Protein AF-A0A438BU46-F1 (afdb_monomer_lite)

Foldseek 3Di:
DDPCQVVDPVNVVVVVPPPDDDDPPDDDDDFDDDPRDTDDPVRVVVVVVVVVVVCCVPPWDAFLDFPDFWDWAAQQDPCVQLVHDARIKTKAQWHAGPNDIDGAQFWKWAAAPQFALSPPGIWIWTFHIKIWHDHRPPVIDDIKTWTGTLPDDPVLAWDWDQDPNHTHIDGLGDITDDPMDTDDPVVSVVVNVVLQQQDFDDKDWDAQQQCVLLVFDHEDDDPDDDDALDFDGQKIKMFTFGNNDDPVPDDPYDDLSGGDAQCSPDPSGPDDSRPNQQKKKKKWKWWDDPPRDIHTDDIDIFTWDDTPRHTRMGIGGDRVVCRNVRNDDTDMDMDMDIDGPD

Structure (mmCIF, N/CA/C/O backbone):
data_AF-A0A438BU46-F1
#
_entry.id   AF-A0A438BU46-F1
#
loop_
_atom_site.group_PDB
_atom_site.id
_atom_site.type_symbol
_atom_site.label_atom_id
_atom_site.label_alt_id
_atom_site.label_comp_id
_atom_site.label_asym_id
_atom_site.label_entity_id
_atom_site.label_seq_id
_atom_site.pdbx_PDB_ins_code
_atom_site.Cartn_x
_atom_site.Cartn_y
_atom_site.Cartn_z
_atom_site.occupancy
_atom_site.B_iso_or_equiv
_atom_site.auth_seq_id
_atom_site.auth_comp_id
_atom_site.auth_asym_id
_atom_site.auth_atom_id
_atom_site.pdbx_PDB_model_num
ATOM 1 N N . MET A 1 1 ? 51.163 -14.600 14.416 1.00 41.00 1 MET A N 1
ATOM 2 C CA . MET A 1 1 ? 50.706 -13.821 13.247 1.00 41.00 1 MET A CA 1
ATOM 3 C C . MET A 1 1 ? 49.887 -12.664 13.770 1.00 41.00 1 MET A C 1
ATOM 5 O O . MET A 1 1 ? 48.809 -12.890 14.298 1.00 41.00 1 MET A O 1
ATOM 9 N N . THR A 1 2 ? 50.446 -11.462 13.740 1.00 41.97 2 THR A N 1
ATOM 10 C CA . THR A 1 2 ? 49.779 -10.257 14.233 1.00 41.97 2 THR A CA 1
ATOM 11 C C . THR A 1 2 ? 48.834 -9.771 13.140 1.00 41.97 2 THR A C 1
ATOM 13 O O . THR A 1 2 ? 49.285 -9.447 12.043 1.00 41.97 2 THR A O 1
ATOM 16 N N . ASP A 1 3 ? 47.532 -9.787 13.410 1.00 46.06 3 ASP A N 1
ATOM 17 C CA . ASP A 1 3 ? 46.507 -9.282 12.499 1.00 46.06 3 ASP A CA 1
ATOM 18 C C . ASP A 1 3 ? 46.606 -7.748 12.409 1.00 46.06 3 ASP A C 1
ATOM 20 O O . ASP A 1 3 ? 46.053 -6.996 13.212 1.00 46.06 3 ASP A O 1
ATOM 24 N N . LEU A 1 4 ? 47.398 -7.289 11.441 1.00 47.25 4 LEU A N 1
ATOM 25 C CA . LEU A 1 4 ? 47.683 -5.879 11.170 1.00 47.25 4 LEU A CA 1
ATOM 26 C C . LEU A 1 4 ? 46.497 -5.142 10.518 1.00 47.25 4 LEU A C 1
ATOM 28 O O . LEU A 1 4 ? 46.521 -3.914 10.438 1.00 47.25 4 LEU A O 1
ATOM 32 N N . ALA A 1 5 ? 45.449 -5.850 10.072 1.00 52.22 5 ALA A N 1
ATOM 33 C CA . ALA A 1 5 ? 44.310 -5.239 9.385 1.00 52.22 5 ALA A CA 1
ATOM 34 C C . ALA A 1 5 ? 43.386 -4.478 10.352 1.00 52.22 5 ALA A C 1
ATOM 36 O O . ALA A 1 5 ? 42.821 -3.445 9.992 1.00 52.22 5 ALA A O 1
ATOM 37 N N . HIS A 1 6 ? 43.281 -4.932 11.604 1.00 50.38 6 HIS A N 1
ATOM 38 C CA . HIS A 1 6 ? 42.429 -4.307 12.624 1.00 50.38 6 HIS A CA 1
ATOM 39 C C . HIS A 1 6 ? 43.027 -3.040 13.254 1.00 50.38 6 HIS A C 1
ATOM 41 O O . HIS A 1 6 ? 42.304 -2.261 13.879 1.00 50.38 6 HIS A O 1
ATOM 47 N N . HIS A 1 7 ? 44.327 -2.804 13.062 1.00 54.47 7 HIS A N 1
ATOM 48 C CA . HIS A 1 7 ? 45.034 -1.632 13.583 1.00 54.47 7 HIS A CA 1
ATOM 49 C C . HIS A 1 7 ? 45.366 -0.593 12.507 1.00 54.47 7 HIS A C 1
ATOM 51 O O . HIS A 1 7 ? 45.925 0.455 12.830 1.00 54.47 7 HIS A O 1
ATOM 57 N N . ASN A 1 8 ? 45.008 -0.846 11.244 1.00 55.66 8 ASN A N 1
ATOM 58 C CA . ASN A 1 8 ? 45.259 0.101 10.171 1.00 55.66 8 ASN A CA 1
ATOM 59 C C . ASN A 1 8 ? 44.305 1.316 10.291 1.00 55.66 8 ASN A C 1
ATOM 61 O O . ASN A 1 8 ? 43.078 1.142 10.265 1.00 55.66 8 ASN A O 1
ATOM 65 N N . PRO A 1 9 ? 44.836 2.550 10.412 1.00 56.62 9 PRO A N 1
ATOM 66 C CA . PRO A 1 9 ? 44.031 3.758 10.585 1.00 56.62 9 PRO A CA 1
ATOM 67 C C . PRO A 1 9 ? 43.052 4.007 9.428 1.00 56.62 9 PRO A C 1
ATOM 69 O O . PRO A 1 9 ? 41.958 4.514 9.668 1.00 56.62 9 PRO A O 1
ATOM 72 N N . PHE A 1 10 ? 43.374 3.578 8.204 1.00 51.56 10 PHE A N 1
ATOM 73 C CA . PHE A 1 10 ? 42.482 3.697 7.046 1.00 51.56 10 PHE A CA 1
ATOM 74 C C . PHE A 1 10 ? 41.284 2.740 7.135 1.00 51.56 10 PHE A C 1
ATOM 76 O O . PHE A 1 10 ? 40.148 3.127 6.865 1.00 51.56 10 PHE A O 1
ATOM 83 N N . THR A 1 11 ? 41.508 1.507 7.594 1.00 57.88 11 THR A N 1
ATOM 84 C CA . THR A 1 11 ? 40.450 0.502 7.798 1.00 57.88 11 THR A CA 1
ATOM 85 C C . THR A 1 11 ? 39.502 0.906 8.929 1.00 57.88 11 THR A C 1
ATOM 87 O O . THR A 1 11 ? 38.294 0.674 8.850 1.00 57.88 11 THR A O 1
ATOM 90 N N . LYS A 1 12 ? 40.031 1.562 9.967 1.00 59.69 12 LYS A N 1
ATOM 91 C CA . LYS A 1 12 ? 39.240 2.115 11.071 1.00 59.69 12 LYS A CA 1
ATOM 92 C C . LYS A 1 12 ? 38.413 3.332 10.632 1.00 59.69 12 LYS A C 1
ATOM 94 O O . LYS A 1 12 ? 37.232 3.398 10.956 1.00 59.69 12 LYS A O 1
ATOM 99 N N . ALA A 1 13 ? 38.996 4.230 9.835 1.00 56.47 13 ALA A N 1
ATOM 100 C CA . ALA A 1 13 ? 38.307 5.402 9.290 1.00 56.47 13 ALA A CA 1
ATOM 101 C C . ALA A 1 13 ? 37.142 5.031 8.353 1.00 56.47 13 ALA A C 1
ATOM 103 O O . ALA A 1 13 ? 36.077 5.634 8.440 1.00 56.47 13 ALA A O 1
ATOM 104 N N . LEU A 1 14 ? 37.304 4.003 7.511 1.00 58.03 14 LEU A N 1
ATOM 105 C CA . LEU A 1 14 ? 36.236 3.517 6.626 1.00 58.03 14 LEU A CA 1
ATOM 106 C C . LEU A 1 14 ? 35.076 2.863 7.391 1.00 58.03 14 LEU A C 1
ATOM 108 O O . LEU A 1 14 ? 33.922 3.071 7.032 1.00 58.03 14 LEU A O 1
ATOM 112 N N . LYS A 1 15 ? 35.357 2.108 8.465 1.00 56.50 15 LYS A N 1
ATOM 113 C CA . LYS A 1 15 ? 34.310 1.536 9.337 1.00 56.50 15 LYS A CA 1
ATOM 114 C C . LYS A 1 15 ? 33.501 2.603 10.080 1.00 56.50 15 LYS A C 1
ATOM 116 O O . LYS A 1 15 ? 32.323 2.389 10.358 1.00 56.50 15 LYS A O 1
ATOM 121 N N . ASP A 1 16 ? 34.136 3.728 10.399 1.00 55.94 16 ASP A N 1
ATOM 122 C CA . ASP A 1 16 ? 33.523 4.846 11.116 1.00 55.94 16 ASP A CA 1
ATOM 123 C C . ASP A 1 16 ? 32.810 5.852 10.184 1.00 55.94 16 ASP A C 1
ATOM 125 O O . ASP A 1 16 ? 32.105 6.741 10.668 1.00 55.94 16 ASP A O 1
ATOM 129 N N . PHE A 1 17 ? 32.936 5.705 8.859 1.00 50.81 17 PHE A N 1
ATOM 130 C CA . PHE A 1 17 ? 32.310 6.589 7.873 1.00 50.81 17 PHE A CA 1
ATOM 131 C C . PHE A 1 17 ? 30.787 6.365 7.827 1.00 50.81 17 PHE A C 1
ATOM 133 O O . PHE A 1 17 ? 30.309 5.272 7.530 1.00 50.81 17 PHE A O 1
ATOM 140 N N . GLY A 1 18 ? 30.010 7.405 8.145 1.00 52.53 18 GLY A N 1
ATOM 141 C CA . GLY A 1 18 ? 28.541 7.404 8.061 1.00 52.53 18 GLY A CA 1
ATOM 142 C C . GLY A 1 18 ? 27.775 6.855 9.276 1.00 52.53 18 GLY A C 1
ATOM 143 O O . GLY A 1 18 ? 26.559 7.014 9.320 1.00 52.53 18 GLY A O 1
ATOM 144 N N . ASN A 1 19 ? 28.449 6.265 10.274 1.00 50.81 19 ASN A N 1
ATOM 145 C CA . ASN A 1 19 ? 27.794 5.637 11.439 1.00 50.81 19 ASN A CA 1
ATOM 146 C C . ASN A 1 19 ? 27.907 6.421 12.760 1.00 50.81 19 ASN A C 1
ATOM 148 O O . ASN A 1 19 ? 27.278 6.034 13.746 1.00 50.81 19 ASN A O 1
ATOM 152 N N . LYS A 1 20 ? 28.687 7.508 12.817 1.00 56.41 20 LYS A N 1
ATOM 153 C CA . LYS A 1 20 ? 28.831 8.329 14.031 1.00 56.41 20 LYS A CA 1
ATOM 154 C C . LYS A 1 20 ? 28.126 9.680 13.869 1.00 56.41 20 LYS A C 1
ATOM 156 O O . LYS A 1 20 ? 28.366 10.354 12.866 1.00 56.41 20 LYS A O 1
ATOM 161 N N . PRO A 1 21 ? 27.285 10.107 14.831 1.00 52.78 21 PRO A N 1
ATOM 162 C CA . PRO A 1 21 ? 26.827 11.490 14.873 1.00 52.78 21 PRO A CA 1
ATOM 163 C C . PRO A 1 21 ? 28.046 12.413 15.045 1.00 52.78 21 PRO A C 1
ATOM 165 O O . PRO A 1 21 ? 28.999 12.024 15.728 1.00 52.78 21 PRO A O 1
ATOM 168 N N . PRO A 1 22 ? 28.051 13.607 14.429 1.00 56.00 22 PRO A N 1
ATOM 169 C CA . PRO A 1 22 ? 29.187 14.516 14.511 1.00 56.00 22 PRO A CA 1
ATOM 170 C C . PRO A 1 22 ? 29.483 14.852 15.978 1.00 56.00 22 PRO A C 1
ATOM 172 O O . PRO A 1 22 ? 28.590 15.272 16.721 1.00 56.00 22 PRO A O 1
ATOM 175 N N . GLU A 1 23 ? 30.731 14.645 16.409 1.00 56.94 23 GLU A N 1
ATOM 176 C CA . GLU A 1 23 ? 31.194 15.110 17.717 1.00 56.94 23 GLU A CA 1
ATOM 177 C C . GLU A 1 23 ? 30.980 16.627 17.787 1.00 56.94 23 GLU A C 1
ATOM 179 O O . GLU A 1 23 ? 31.464 17.378 16.937 1.00 56.94 23 GLU A O 1
ATOM 184 N N . LYS A 1 24 ? 30.220 17.085 18.791 1.00 53.91 24 LYS A N 1
ATOM 185 C CA . LYS A 1 24 ? 30.006 18.514 19.041 1.00 53.91 24 LYS A CA 1
ATOM 186 C C . LYS A 1 24 ? 31.365 19.175 19.283 1.00 53.91 24 LYS A C 1
ATOM 188 O O . LYS A 1 24 ? 31.919 19.035 20.369 1.00 53.91 24 LYS A O 1
ATOM 193 N N . GLY A 1 25 ? 31.887 19.889 18.287 1.00 50.56 25 GLY A N 1
ATOM 194 C CA . GLY A 1 25 ? 33.060 20.750 18.461 1.00 50.56 25 GLY A CA 1
ATOM 195 C C . GLY A 1 25 ? 34.081 20.791 17.324 1.00 50.56 25 GLY A C 1
ATOM 196 O O . GLY A 1 25 ? 35.038 21.548 17.442 1.00 50.56 25 GLY A O 1
ATOM 197 N N . ARG A 1 26 ? 33.921 20.035 16.230 1.00 52.56 26 ARG A N 1
ATOM 198 C CA . ARG A 1 26 ? 34.748 20.233 15.025 1.00 52.56 26 ARG A CA 1
ATOM 199 C C . ARG A 1 26 ? 33.858 20.484 13.817 1.00 52.56 26 ARG A C 1
ATOM 201 O O . ARG A 1 26 ? 33.279 19.550 13.272 1.00 52.56 26 ARG A O 1
ATOM 208 N N . GLU A 1 27 ? 33.750 21.745 13.411 1.00 50.69 27 GLU A N 1
ATOM 209 C CA . GLU A 1 27 ? 33.244 22.096 12.084 1.00 50.69 27 GLU A CA 1
ATOM 210 C C . GLU A 1 27 ? 34.219 21.531 11.049 1.00 50.69 27 GLU A C 1
ATOM 212 O O . GLU A 1 27 ? 35.338 22.015 10.883 1.00 50.69 27 GLU A O 1
ATOM 217 N N . ILE A 1 28 ? 33.826 20.434 10.404 1.00 59.06 28 ILE A N 1
ATOM 218 C CA . ILE A 1 28 ? 34.555 19.897 9.261 1.00 59.06 28 ILE A CA 1
ATOM 219 C C . ILE A 1 28 ? 34.090 20.699 8.049 1.00 59.06 28 ILE A C 1
ATOM 221 O O . ILE A 1 28 ? 32.993 20.474 7.539 1.00 59.06 28 ILE A O 1
ATOM 225 N N . ASN A 1 29 ? 34.923 21.633 7.598 1.00 58.75 29 ASN A N 1
ATOM 226 C CA . ASN A 1 29 ? 34.711 22.308 6.325 1.00 58.75 29 ASN A CA 1
ATOM 227 C C . ASN A 1 29 ? 35.118 21.359 5.196 1.00 58.75 29 ASN A C 1
ATOM 229 O O . ASN A 1 29 ? 36.291 21.018 5.045 1.00 58.75 29 ASN A O 1
ATOM 233 N N . VAL A 1 30 ? 34.127 20.899 4.436 1.00 67.06 30 VAL A N 1
ATOM 234 C CA . VAL A 1 30 ? 34.334 20.121 3.214 1.00 67.06 30 VAL A CA 1
ATOM 235 C C . VAL A 1 30 ? 34.289 21.093 2.045 1.00 67.06 30 VAL A C 1
ATOM 237 O O .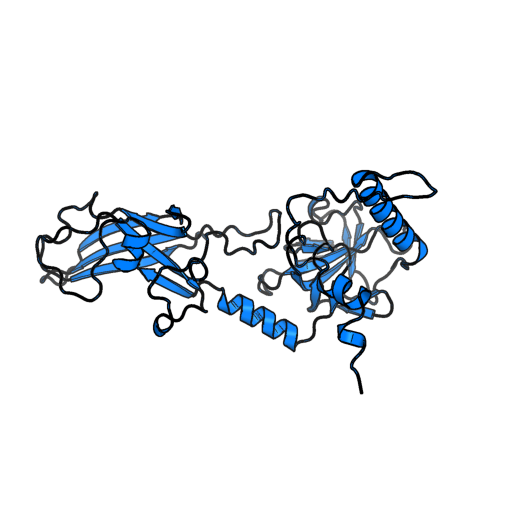 VAL A 1 30 ? 33.237 21.647 1.738 1.00 67.06 30 VAL A O 1
ATOM 240 N N . GLU A 1 31 ? 35.432 21.295 1.399 1.00 69.94 31 GLU A N 1
ATOM 241 C CA . GLU A 1 31 ? 35.528 22.057 0.157 1.00 69.94 31 GLU A CA 1
ATOM 242 C C . GLU A 1 31 ? 35.608 21.094 -1.025 1.00 69.94 31 GLU A C 1
ATOM 244 O O . GLU A 1 31 ? 36.405 20.155 -1.032 1.00 69.94 31 GLU A O 1
ATOM 249 N N . ILE A 1 32 ? 34.760 21.319 -2.025 1.00 74.00 32 ILE A N 1
ATOM 250 C CA . ILE A 1 32 ? 34.713 20.519 -3.247 1.00 74.00 32 ILE A CA 1
ATOM 251 C C . ILE A 1 32 ? 35.256 21.398 -4.360 1.00 74.00 32 ILE A C 1
ATOM 253 O O . ILE A 1 32 ? 34.726 22.474 -4.612 1.00 74.00 32 ILE A O 1
ATOM 257 N N . LEU A 1 33 ? 36.348 20.966 -4.985 1.00 77.19 33 LEU A N 1
ATOM 258 C CA . LEU A 1 33 ? 37.099 21.771 -5.943 1.00 77.19 33 LEU A CA 1
ATOM 259 C C . LEU A 1 33 ? 37.025 21.138 -7.333 1.00 77.19 33 LEU A C 1
ATOM 261 O O . LEU A 1 33 ? 37.271 19.941 -7.478 1.00 77.19 33 LEU A O 1
ATOM 265 N N . ARG A 1 34 ? 36.774 21.954 -8.359 1.00 74.06 34 ARG A N 1
ATOM 266 C CA . ARG A 1 34 ? 36.963 21.589 -9.770 1.00 74.06 34 ARG A CA 1
ATOM 267 C C . ARG A 1 34 ? 37.866 22.611 -10.437 1.00 74.06 34 ARG A C 1
ATOM 269 O O . ARG A 1 34 ? 37.627 23.810 -10.325 1.00 74.06 34 ARG A O 1
ATOM 276 N N . ASP A 1 35 ? 38.938 22.139 -11.069 1.00 81.56 35 ASP A N 1
ATOM 277 C CA . ASP A 1 35 ? 39.963 22.983 -11.702 1.00 81.56 35 ASP A CA 1
ATOM 278 C C . ASP A 1 35 ? 40.475 24.111 -10.779 1.00 81.56 35 ASP A C 1
ATOM 280 O O . ASP A 1 35 ? 40.719 25.242 -11.197 1.00 81.56 35 ASP A O 1
ATOM 284 N N . GLY A 1 36 ? 40.588 23.807 -9.480 1.00 78.38 36 GLY A N 1
ATOM 285 C CA . GLY A 1 36 ? 41.028 24.748 -8.446 1.00 78.38 36 GLY A CA 1
ATOM 286 C C . GLY A 1 36 ? 39.972 25.752 -7.963 1.00 78.38 36 GLY A C 1
ATOM 287 O O . GLY A 1 36 ? 40.291 26.585 -7.119 1.00 78.38 36 GLY A O 1
ATOM 288 N N . LYS A 1 37 ? 38.723 25.689 -8.446 1.00 81.50 37 LYS A N 1
ATOM 289 C CA . LYS A 1 37 ? 37.612 26.543 -7.991 1.00 81.50 37 LYS A CA 1
ATOM 290 C C . LYS A 1 37 ? 36.689 25.786 -7.047 1.00 81.50 37 LYS A C 1
ATOM 292 O O . LYS A 1 37 ? 36.303 24.657 -7.336 1.00 81.50 37 LYS A O 1
ATOM 297 N N . SER A 1 38 ? 36.320 26.428 -5.938 1.00 80.81 38 SER A N 1
ATOM 298 C CA . SER A 1 38 ? 35.360 25.870 -4.981 1.00 80.81 38 SER A CA 1
ATOM 299 C C . SER A 1 38 ? 33.960 25.857 -5.587 1.00 80.81 38 SER A C 1
ATOM 301 O O . SER A 1 38 ? 33.492 26.870 -6.114 1.00 80.81 38 SER A O 1
ATOM 303 N N . LEU A 1 39 ? 33.318 24.697 -5.534 1.00 77.00 39 LEU A N 1
ATOM 304 C CA . LEU A 1 39 ? 31.956 24.468 -5.977 1.00 77.00 39 LEU A CA 1
ATOM 305 C C . LEU A 1 39 ? 31.025 24.480 -4.771 1.00 77.00 39 LEU A C 1
ATOM 307 O O . LEU A 1 39 ? 31.245 23.808 -3.763 1.00 77.00 39 LEU A O 1
ATOM 311 N N . THR A 1 40 ? 29.925 25.208 -4.908 1.00 80.31 40 THR A N 1
ATOM 312 C CA . THR A 1 40 ? 28.784 25.053 -4.005 1.00 80.31 40 THR A CA 1
ATOM 313 C C . THR A 1 40 ? 28.112 23.697 -4.237 1.00 80.31 40 THR A C 1
ATOM 315 O O . THR A 1 40 ? 28.184 23.137 -5.331 1.00 80.31 40 THR A O 1
ATOM 318 N N . LEU A 1 41 ? 27.391 23.178 -3.239 1.00 73.81 41 LEU A N 1
ATOM 319 C CA . LEU A 1 41 ? 26.652 21.914 -3.379 1.00 73.81 41 LEU A CA 1
ATOM 320 C C . LEU A 1 41 ? 25.646 21.936 -4.542 1.00 73.81 41 LEU A C 1
ATOM 322 O O . LEU A 1 41 ? 25.511 20.943 -5.245 1.00 73.81 41 LEU A O 1
ATOM 326 N N . LEU A 1 42 ? 24.997 23.078 -4.786 1.00 71.56 42 LEU A N 1
ATOM 327 C CA . LEU A 1 42 ? 24.080 23.270 -5.917 1.00 71.56 42 LEU A CA 1
ATOM 328 C C . LEU A 1 42 ? 24.800 23.202 -7.271 1.00 71.56 42 LEU A C 1
ATOM 330 O O . LEU A 1 42 ? 24.277 22.635 -8.226 1.00 71.56 42 LEU A O 1
ATOM 334 N N . GLN A 1 43 ? 26.003 23.775 -7.362 1.00 75.44 43 GLN A N 1
ATOM 335 C CA . GLN A 1 43 ? 26.822 23.679 -8.572 1.00 75.44 43 GLN A CA 1
ATOM 336 C C . GLN A 1 43 ? 27.314 22.250 -8.787 1.00 75.44 43 GLN A C 1
ATOM 338 O O . GLN A 1 43 ? 27.278 21.775 -9.913 1.00 75.44 43 GLN A O 1
ATOM 343 N N . LEU A 1 44 ? 27.702 21.548 -7.722 1.00 76.19 44 LEU A N 1
ATOM 344 C CA . LEU A 1 44 ? 28.096 20.146 -7.806 1.00 76.19 44 LEU A CA 1
ATOM 345 C C . LEU A 1 44 ? 26.940 19.244 -8.248 1.00 76.19 44 LEU A C 1
ATOM 347 O O . LEU A 1 44 ? 27.140 18.377 -9.090 1.00 76.19 44 LEU A O 1
ATOM 351 N N . GLU A 1 45 ? 25.741 19.439 -7.698 1.00 67.12 45 GLU A N 1
ATOM 352 C CA . GLU A 1 45 ? 24.547 18.693 -8.107 1.00 67.12 45 GLU A CA 1
ATOM 353 C C . GLU A 1 45 ? 24.251 18.923 -9.590 1.00 67.12 45 GLU A C 1
ATOM 355 O O . GLU A 1 45 ? 24.047 17.965 -10.334 1.00 67.12 45 GLU A O 1
ATOM 360 N N . LYS A 1 46 ? 24.323 20.180 -10.042 1.00 72.00 46 LYS A N 1
ATOM 361 C CA . LYS A 1 46 ? 24.175 20.516 -11.457 1.00 72.00 46 LYS A CA 1
ATOM 362 C C . LYS A 1 46 ? 25.248 19.846 -12.319 1.00 72.00 46 LYS A C 1
ATOM 364 O O . LYS A 1 46 ? 24.909 19.219 -13.311 1.00 72.00 46 LYS A O 1
ATOM 369 N N . GLU A 1 47 ? 26.519 19.929 -11.936 1.00 74.62 47 GLU A N 1
ATOM 370 C CA . GLU A 1 47 ? 27.613 19.315 -12.695 1.00 74.62 47 GLU A CA 1
ATOM 371 C C . GLU A 1 47 ? 27.525 17.789 -12.730 1.00 74.62 47 GLU A C 1
ATOM 373 O O . GLU A 1 47 ? 27.863 17.179 -13.741 1.00 74.62 47 GLU A O 1
ATOM 378 N N . TYR A 1 48 ? 27.055 17.167 -11.649 1.00 67.12 48 TYR A N 1
ATOM 379 C CA . TYR A 1 48 ? 26.795 15.736 -11.610 1.00 67.12 48 TYR A CA 1
ATOM 380 C C . TYR A 1 48 ? 25.673 15.352 -12.578 1.00 67.12 48 TYR A C 1
ATOM 382 O O . TYR A 1 48 ? 25.837 14.409 -13.346 1.00 67.12 48 TYR A O 1
ATOM 390 N N . LEU A 1 49 ? 24.564 16.097 -12.594 1.00 58.50 49 LEU A N 1
ATOM 391 C CA . LEU A 1 49 ? 23.465 15.872 -13.537 1.00 58.50 49 LEU A CA 1
ATOM 392 C C . LEU A 1 49 ? 23.891 16.121 -14.992 1.00 58.50 49 LEU A C 1
ATOM 394 O O . LEU A 1 49 ? 23.556 15.324 -15.870 1.00 58.50 49 LEU A O 1
ATOM 398 N N . ASP A 1 50 ? 24.676 17.170 -15.242 1.00 69.19 50 ASP A N 1
ATOM 39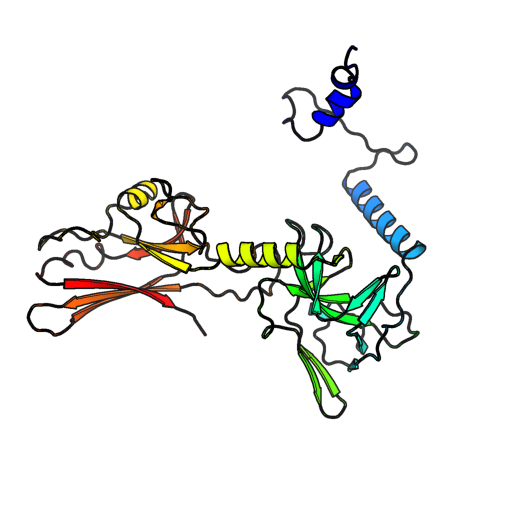9 C CA . ASP A 1 50 ? 25.235 17.481 -16.561 1.00 69.19 50 ASP A CA 1
ATOM 400 C C . ASP A 1 50 ? 26.197 16.372 -17.019 1.00 69.19 50 ASP A C 1
ATOM 402 O O . ASP A 1 50 ? 26.158 15.951 -18.172 1.00 69.19 50 ASP A O 1
ATOM 406 N N . TRP A 1 51 ? 27.032 15.845 -16.115 1.00 79.38 51 TRP A N 1
ATOM 407 C CA . TRP A 1 51 ? 27.916 14.716 -16.405 1.00 79.38 51 TRP A CA 1
ATOM 408 C C . TRP A 1 51 ? 27.131 13.435 -16.685 1.00 79.38 51 TRP A C 1
ATOM 410 O O . TRP A 1 51 ? 27.435 12.750 -17.653 1.00 79.38 51 TRP A O 1
ATOM 420 N N . ILE A 1 52 ? 26.099 13.120 -15.895 1.00 63.94 52 ILE A N 1
ATOM 421 C CA . ILE A 1 52 ? 25.216 11.973 -16.154 1.00 63.94 52 ILE A CA 1
ATOM 422 C C . ILE A 1 52 ? 24.555 12.100 -17.531 1.00 63.94 52 ILE A C 1
ATOM 424 O O . ILE A 1 52 ? 24.524 11.117 -18.266 1.00 63.94 52 ILE A O 1
ATOM 428 N N . SER A 1 53 ? 24.098 13.300 -17.898 1.00 57.94 53 SER A N 1
ATOM 429 C CA . SER A 1 53 ? 23.510 13.573 -19.216 1.00 57.94 53 SER A CA 1
ATOM 430 C C . SER A 1 53 ? 24.539 13.376 -20.334 1.00 57.94 53 SER A C 1
ATOM 432 O O . SER A 1 53 ? 24.286 12.642 -21.277 1.00 57.94 53 SER A O 1
ATOM 434 N N . GLN A 1 54 ? 25.757 13.905 -20.180 1.00 63.12 54 GLN A N 1
ATOM 435 C CA . GLN A 1 54 ? 26.838 13.685 -21.150 1.00 63.12 54 GLN A CA 1
ATOM 436 C C . GLN A 1 54 ? 27.227 12.210 -21.275 1.00 63.12 54 GLN A C 1
ATOM 438 O O . GLN A 1 54 ? 27.498 11.733 -22.371 1.00 63.12 54 GLN A O 1
ATOM 443 N N . MET A 1 55 ? 27.285 11.474 -20.163 1.00 70.62 55 MET A N 1
ATOM 444 C CA . MET A 1 55 ? 27.570 10.039 -20.196 1.00 70.62 55 MET A CA 1
ATOM 445 C C . MET A 1 55 ? 26.437 9.259 -20.870 1.00 70.62 55 MET A C 1
ATOM 447 O O . MET A 1 55 ? 26.714 8.247 -21.506 1.00 70.62 55 MET A O 1
ATOM 451 N N . HIS A 1 56 ? 25.190 9.720 -20.750 1.00 63.06 56 HIS A N 1
ATOM 452 C CA . HIS A 1 56 ? 24.067 9.175 -21.502 1.00 63.06 56 HIS A CA 1
ATOM 453 C C . HIS A 1 56 ? 24.271 9.420 -23.003 1.00 63.06 56 HIS A C 1
ATOM 455 O O . HIS A 1 56 ? 24.365 8.456 -23.751 1.00 63.06 56 HIS A O 1
ATOM 461 N N . ASP A 1 57 ? 24.496 10.665 -23.423 1.00 59.19 57 ASP A N 1
ATOM 462 C CA . ASP A 1 57 ? 24.671 11.022 -24.840 1.00 59.19 57 ASP A CA 1
ATOM 463 C C . ASP A 1 57 ? 25.857 10.302 -25.512 1.00 59.19 57 ASP A C 1
ATOM 465 O O . ASP A 1 57 ? 25.807 9.949 -26.688 1.00 59.19 57 ASP A O 1
ATOM 469 N N . LEU A 1 58 ? 26.959 10.104 -24.780 1.00 59.22 58 LEU A N 1
ATOM 470 C CA . LEU A 1 58 ? 28.191 9.513 -25.317 1.00 59.22 58 LEU A CA 1
ATOM 471 C C . LEU A 1 58 ? 28.174 7.983 -25.373 1.00 59.22 58 LEU A C 1
ATOM 473 O O . LEU A 1 58 ? 28.891 7.407 -26.193 1.00 59.22 58 LEU A O 1
ATOM 477 N N . TYR A 1 59 ? 27.448 7.325 -24.467 1.00 56.66 59 TYR A N 1
ATOM 478 C CA . TYR A 1 59 ? 27.597 5.883 -24.246 1.00 56.66 59 TYR A CA 1
ATOM 479 C C . TYR A 1 59 ? 26.290 5.095 -24.262 1.00 56.66 59 TYR A C 1
ATOM 481 O O . TYR A 1 59 ? 26.343 3.864 -24.351 1.00 56.66 59 TYR A O 1
ATOM 489 N N . ASP A 1 60 ? 25.130 5.742 -24.164 1.00 59.72 60 ASP A N 1
ATOM 490 C CA . ASP A 1 60 ? 23.867 5.048 -24.355 1.00 59.72 60 ASP A CA 1
ATOM 491 C C . ASP A 1 60 ? 23.553 4.979 -25.856 1.00 59.72 60 ASP A C 1
ATOM 493 O O . ASP A 1 60 ? 23.402 5.980 -26.543 1.00 59.72 60 ASP A O 1
ATOM 497 N N . GLU A 1 61 ? 23.457 3.757 -26.376 1.00 59.06 61 GLU A N 1
ATOM 498 C CA . GLU A 1 61 ? 22.917 3.517 -27.712 1.00 59.06 61 GLU A CA 1
ATOM 499 C C . GLU A 1 61 ? 21.412 3.827 -27.701 1.00 59.06 61 GLU A C 1
ATOM 501 O O . GLU A 1 61 ? 20.649 3.204 -26.947 1.00 59.06 61 GLU A O 1
ATOM 506 N N . GLU A 1 62 ? 20.984 4.782 -28.530 1.00 58.44 62 GLU A N 1
ATOM 507 C CA . GLU A 1 62 ? 19.567 5.060 -28.755 1.00 58.44 62 GLU A CA 1
ATOM 508 C C . GLU A 1 62 ? 18.905 3.858 -29.436 1.00 58.44 62 GLU A C 1
ATOM 510 O O . GLU A 1 62 ? 19.341 3.359 -30.477 1.00 58.44 62 GLU A O 1
ATOM 515 N N . ILE A 1 63 ? 17.838 3.357 -28.819 1.00 62.47 63 ILE A N 1
ATOM 516 C CA . ILE A 1 63 ? 17.069 2.236 -29.354 1.00 62.47 63 ILE A CA 1
ATOM 517 C C . ILE A 1 63 ? 15.997 2.815 -30.261 1.00 62.47 63 ILE A C 1
ATOM 519 O O . ILE A 1 63 ? 14.944 3.240 -29.793 1.00 62.47 63 ILE A O 1
ATOM 523 N N . ASP A 1 64 ? 16.257 2.792 -31.563 1.00 64.56 64 ASP A N 1
ATOM 524 C CA . ASP A 1 64 ? 15.300 3.261 -32.570 1.00 64.56 64 ASP A CA 1
ATOM 525 C C . ASP A 1 64 ? 14.221 2.206 -32.901 1.00 64.56 64 ASP A C 1
ATOM 527 O O . ASP A 1 64 ? 13.230 2.489 -33.569 1.00 64.56 64 ASP A O 1
ATOM 531 N N . SER A 1 65 ? 14.338 0.963 -32.418 1.00 68.50 65 SER A N 1
ATOM 532 C CA . SER A 1 65 ? 13.312 -0.070 -32.645 1.00 68.50 65 SER A CA 1
ATOM 533 C C . SER A 1 65 ? 13.259 -1.141 -31.553 1.00 68.50 65 SER A C 1
ATOM 535 O O . SER A 1 65 ? 14.277 -1.507 -30.965 1.00 68.50 65 SER A O 1
ATOM 537 N N . GLY A 1 66 ? 12.054 -1.646 -31.275 1.00 72.25 66 GLY A N 1
ATOM 538 C CA . GLY A 1 66 ? 11.865 -2.866 -30.487 1.00 72.25 66 GLY A CA 1
ATOM 539 C C . GLY A 1 66 ? 12.256 -4.138 -31.246 1.00 72.25 66 GLY A C 1
ATOM 540 O O . GLY A 1 66 ? 12.563 -4.104 -32.436 1.00 72.25 66 GLY A O 1
ATOM 541 N N . GLU A 1 67 ? 12.255 -5.280 -30.549 1.00 83.88 67 GLU A N 1
ATOM 542 C CA . GLU A 1 67 ? 12.440 -6.595 -31.196 1.00 83.88 67 GLU A CA 1
ATOM 543 C C . GLU A 1 67 ? 11.156 -7.072 -31.907 1.00 83.88 67 GLU A C 1
ATOM 545 O O . GLU A 1 67 ? 11.187 -8.043 -32.663 1.00 83.88 67 GLU A O 1
ATOM 550 N N . ASP A 1 68 ? 10.030 -6.410 -31.642 1.00 87.38 68 ASP A N 1
ATOM 551 C CA . ASP A 1 68 ? 8.696 -6.681 -32.162 1.00 87.38 68 ASP A CA 1
ATOM 552 C C . ASP A 1 68 ? 8.187 -5.569 -33.096 1.00 87.38 68 ASP A C 1
ATOM 554 O O . ASP A 1 68 ? 8.737 -4.467 -33.172 1.00 87.38 68 ASP A O 1
ATOM 558 N N . GLN A 1 69 ? 7.107 -5.870 -33.822 1.00 86.25 69 GLN A N 1
ATOM 559 C CA . GLN A 1 69 ? 6.389 -4.867 -34.607 1.00 86.25 69 GLN A CA 1
ATOM 560 C C . GLN A 1 69 ? 5.593 -3.956 -33.661 1.00 86.25 69 GLN A C 1
ATOM 562 O O . GLN A 1 69 ? 4.782 -4.474 -32.891 1.00 86.25 69 GLN A O 1
ATOM 567 N N . PRO A 1 70 ? 5.793 -2.626 -33.705 1.00 87.69 70 PRO A N 1
ATOM 568 C CA . PRO A 1 70 ? 5.090 -1.724 -32.809 1.00 87.69 70 PRO A CA 1
ATOM 569 C C . PRO A 1 70 ? 3.613 -1.604 -33.161 1.00 87.69 70 PRO A C 1
ATOM 571 O O . PRO A 1 70 ? 3.237 -1.554 -34.333 1.00 87.69 70 PRO A O 1
ATOM 574 N N . VAL A 1 71 ? 2.788 -1.399 -32.138 1.00 88.25 71 VAL A N 1
ATOM 575 C CA . VAL A 1 71 ? 1.452 -0.827 -32.316 1.00 88.25 71 VAL A CA 1
ATOM 576 C C . VAL A 1 71 ? 1.584 0.693 -32.324 1.00 88.25 71 VAL A C 1
ATOM 578 O O . VAL A 1 71 ? 2.090 1.290 -31.372 1.00 88.25 71 VAL A O 1
ATOM 581 N N . ILE A 1 72 ? 1.151 1.329 -33.411 1.00 87.00 72 ILE A N 1
ATOM 582 C CA . ILE A 1 72 ? 1.224 2.784 -33.562 1.00 87.00 72 ILE A CA 1
ATOM 583 C C . ILE A 1 72 ? -0.026 3.404 -32.946 1.00 87.00 72 ILE A C 1
ATOM 585 O O . ILE A 1 72 ? -1.143 3.133 -33.383 1.00 87.00 72 ILE A O 1
ATOM 589 N N . VAL A 1 73 ? 0.170 4.268 -31.955 1.00 84.56 73 VAL A N 1
ATOM 590 C CA . VAL A 1 73 ? -0.900 5.032 -31.312 1.00 84.56 73 VAL A CA 1
ATOM 591 C C . VAL A 1 73 ? -0.778 6.496 -31.723 1.00 84.56 73 VAL A C 1
ATOM 593 O O . VAL A 1 73 ? 0.283 7.104 -31.565 1.00 84.56 73 VAL A O 1
ATOM 596 N N . ILE A 1 74 ? -1.870 7.061 -32.247 1.00 80.88 74 ILE A N 1
ATOM 597 C CA . ILE A 1 74 ? -1.927 8.436 -32.762 1.00 80.88 74 ILE A CA 1
ATOM 598 C C . ILE A 1 74 ? -2.951 9.244 -31.959 1.00 80.88 74 ILE A C 1
ATOM 600 O O . ILE A 1 74 ? -4.126 8.890 -31.920 1.00 80.88 74 ILE A O 1
ATOM 604 N N . GLY A 1 75 ? -2.518 10.344 -31.336 1.00 66.19 75 GLY A N 1
ATOM 605 C CA . GLY A 1 75 ? -3.384 11.402 -30.788 1.00 66.19 75 GLY A CA 1
ATOM 606 C C . GLY A 1 75 ? -4.294 11.048 -29.595 1.00 66.19 75 GLY A C 1
ATOM 607 O O . GLY A 1 75 ? -4.808 11.957 -28.948 1.00 66.19 75 GLY A O 1
ATOM 608 N N . SER A 1 76 ? -4.478 9.769 -29.253 1.00 64.12 76 SER A N 1
ATOM 609 C CA . SER A 1 76 ? -5.395 9.289 -28.200 1.00 64.12 76 SER A CA 1
ATOM 610 C C . SER A 1 76 ? -4.760 9.181 -26.802 1.00 64.12 76 SER A C 1
ATOM 612 O O . SER A 1 76 ? -5.386 8.696 -25.861 1.00 64.12 76 SER A O 1
ATOM 614 N N . LEU A 1 77 ? -3.518 9.644 -26.639 1.00 69.94 77 LEU A N 1
ATOM 615 C CA . LEU A 1 77 ? -2.731 9.472 -25.418 1.00 69.94 77 LEU A CA 1
ATOM 616 C C . LEU A 1 77 ? -2.799 10.691 -24.497 1.00 69.94 77 LEU A C 1
ATOM 618 O O . LEU A 1 77 ? -2.677 11.839 -24.928 1.00 69.94 77 LEU A O 1
ATOM 622 N N . ASN A 1 78 ? -2.868 10.448 -23.186 1.00 72.06 78 ASN A N 1
ATOM 623 C CA . ASN A 1 78 ? -2.668 11.498 -22.190 1.00 72.06 78 ASN A CA 1
ATOM 624 C C . ASN A 1 78 ? -1.185 11.903 -22.136 1.00 72.06 78 ASN A C 1
ATOM 626 O O . ASN A 1 78 ? -0.418 11.425 -21.294 1.00 72.06 78 ASN A O 1
ATOM 630 N N . LYS A 1 79 ? -0.789 12.808 -23.040 1.00 74.81 79 LYS A N 1
ATOM 631 C CA . LYS A 1 79 ? 0.603 13.239 -23.223 1.00 74.81 79 LYS A CA 1
ATOM 632 C C . LYS A 1 79 ? 1.280 13.677 -21.926 1.00 74.81 79 LYS A C 1
ATOM 634 O O . LYS A 1 79 ? 2.393 13.262 -21.636 1.00 74.81 79 LYS A O 1
ATOM 639 N N . LYS A 1 80 ? 0.575 14.453 -21.094 1.00 71.50 80 LYS A N 1
ATOM 640 C CA . LYS A 1 80 ? 1.094 14.936 -19.804 1.00 71.50 80 LYS A CA 1
ATOM 641 C C . LYS A 1 80 ? 1.352 13.805 -18.810 1.00 71.50 80 LYS A C 1
ATOM 643 O O . LYS A 1 80 ? 2.327 13.869 -18.074 1.00 71.50 80 LYS A O 1
ATOM 648 N N . GLN A 1 81 ? 0.478 12.800 -18.764 1.00 67.31 81 GLN A N 1
ATOM 649 C CA . GLN A 1 81 ? 0.616 11.669 -17.840 1.00 67.31 81 GLN A CA 1
ATOM 650 C C . GLN A 1 81 ? 1.756 10.735 -18.246 1.00 67.31 81 GLN A C 1
ATOM 652 O O . GLN A 1 81 ? 2.489 10.260 -17.387 1.00 67.31 81 GLN A O 1
ATOM 657 N N . LEU A 1 82 ? 1.916 10.501 -19.547 1.00 70.25 82 LEU A N 1
ATOM 658 C CA . LEU A 1 82 ? 2.987 9.666 -20.098 1.00 70.25 82 LEU A CA 1
ATOM 659 C C . LEU A 1 82 ? 4.298 10.443 -20.297 1.00 70.25 82 LEU A C 1
ATOM 661 O O . LEU A 1 82 ? 5.329 9.867 -20.638 1.00 70.25 82 LEU A O 1
ATOM 665 N N . GLY A 1 83 ? 4.245 11.760 -20.085 1.00 70.31 83 GLY A N 1
ATOM 666 C CA . GLY A 1 83 ? 5.323 12.721 -20.282 1.00 70.31 83 GLY A CA 1
ATOM 667 C C . GLY A 1 83 ? 5.774 12.889 -21.736 1.00 70.31 83 GLY A C 1
ATOM 668 O O . GLY A 1 83 ? 6.798 13.531 -21.950 1.00 70.31 83 GLY A O 1
ATOM 669 N N . ILE A 1 84 ? 5.065 12.304 -22.703 1.00 75.19 84 ILE A N 1
ATOM 670 C CA . ILE A 1 84 ? 5.408 12.333 -24.129 1.00 75.19 84 ILE A CA 1
ATOM 671 C C . ILE A 1 84 ? 5.111 13.698 -24.754 1.00 75.19 84 ILE A C 1
ATOM 673 O O . ILE A 1 84 ? 4.224 14.431 -24.308 1.00 75.19 84 ILE A O 1
ATOM 677 N N . SER A 1 85 ? 5.832 14.017 -25.821 1.00 76.50 85 SER A N 1
ATOM 678 C CA . SER A 1 85 ? 5.674 15.250 -26.596 1.00 76.50 85 SER A CA 1
ATOM 679 C C . SER A 1 85 ? 5.045 14.996 -27.971 1.00 76.50 85 SER A C 1
ATOM 681 O O . SER A 1 85 ? 4.192 15.773 -28.418 1.00 76.50 85 SER A O 1
ATOM 683 N N . SER A 1 86 ? 5.391 13.866 -28.593 1.00 78.94 86 SER A N 1
ATOM 684 C CA . SER A 1 86 ? 4.898 13.472 -29.913 1.00 78.94 86 SER A CA 1
ATOM 685 C C . SER A 1 86 ? 3.407 13.103 -29.917 1.00 78.94 86 SER A C 1
ATOM 687 O O . SER A 1 86 ? 2.858 12.600 -28.934 1.00 78.94 86 SER A O 1
ATOM 689 N N . ASP A 1 87 ? 2.736 13.361 -31.043 1.00 81.88 87 ASP A N 1
ATOM 690 C CA . ASP A 1 87 ? 1.386 12.855 -31.344 1.00 81.88 87 ASP A CA 1
ATOM 691 C C . ASP A 1 87 ? 1.381 11.391 -31.784 1.00 81.88 87 ASP A C 1
ATOM 693 O O . ASP A 1 87 ? 0.328 10.756 -31.777 1.00 81.88 87 ASP A O 1
ATOM 697 N N . VAL A 1 88 ? 2.551 10.869 -32.151 1.00 83.75 88 VAL A N 1
ATOM 698 C CA . VAL A 1 88 ? 2.744 9.499 -32.614 1.00 83.75 88 VAL A CA 1
ATOM 699 C C . VAL A 1 88 ? 3.668 8.783 -31.646 1.00 83.75 88 VAL A C 1
ATOM 701 O O . VAL A 1 88 ? 4.783 9.238 -31.373 1.00 83.75 88 VAL A O 1
ATOM 704 N N . VAL A 1 89 ? 3.200 7.647 -31.142 1.00 86.25 89 VAL A N 1
ATOM 705 C CA . VAL A 1 89 ? 3.964 6.784 -30.246 1.00 86.25 89 VAL A CA 1
ATOM 706 C C . VAL A 1 89 ? 3.920 5.356 -30.756 1.00 86.25 89 VAL A C 1
ATOM 708 O O . VAL A 1 89 ? 2.863 4.836 -31.114 1.00 86.25 89 VAL A O 1
ATOM 711 N N . ARG A 1 90 ? 5.082 4.713 -30.746 1.00 88.19 90 ARG A N 1
ATOM 712 C CA . ARG A 1 90 ? 5.245 3.289 -31.009 1.00 88.19 90 ARG A CA 1
ATOM 713 C C . ARG A 1 90 ? 5.221 2.545 -29.685 1.00 88.19 90 ARG A C 1
ATOM 715 O O . ARG A 1 90 ? 6.069 2.778 -28.824 1.00 88.19 90 ARG A O 1
ATOM 722 N N . VAL A 1 91 ? 4.234 1.673 -29.523 1.00 89.06 91 VAL A N 1
ATOM 723 C CA . VAL A 1 91 ? 4.077 0.819 -28.346 1.00 89.06 91 VAL A CA 1
ATOM 724 C C . VAL A 1 91 ? 4.666 -0.548 -28.663 1.00 89.06 91 VAL A C 1
ATOM 726 O O . VAL A 1 91 ? 4.211 -1.222 -29.585 1.00 89.06 91 VAL A O 1
ATOM 729 N N . HIS A 1 92 ? 5.669 -0.937 -27.891 1.00 89.56 92 HIS A N 1
ATOM 730 C CA . HIS A 1 92 ? 6.375 -2.206 -28.002 1.00 89.56 92 HIS A CA 1
ATOM 731 C C . HIS A 1 92 ? 6.122 -3.068 -26.764 1.00 89.56 92 HIS A C 1
ATOM 733 O O . HIS A 1 92 ? 6.045 -2.565 -25.638 1.00 89.56 92 HIS A O 1
ATOM 739 N N . GLU A 1 93 ? 6.047 -4.379 -26.960 1.00 91.06 93 GLU A N 1
ATOM 740 C CA . GLU A 1 93 ? 6.067 -5.365 -25.881 1.00 91.06 93 GLU A CA 1
ATOM 741 C C . GLU A 1 93 ? 7.490 -5.834 -25.572 1.00 91.06 93 GLU A C 1
ATOM 743 O O . GLU A 1 93 ? 7.744 -6.320 -24.466 1.00 91.06 93 GLU A O 1
ATOM 748 N N . ILE A 1 94 ? 8.424 -5.712 -26.526 1.00 90.12 94 ILE A N 1
ATOM 749 C CA . ILE A 1 94 ? 9.792 -6.210 -26.371 1.00 90.12 94 ILE A CA 1
ATOM 750 C C . ILE A 1 94 ? 10.822 -5.224 -26.925 1.00 90.12 94 ILE A C 1
ATOM 752 O O . ILE A 1 94 ? 10.784 -4.847 -28.090 1.00 90.12 94 ILE A O 1
ATOM 756 N N . ILE A 1 95 ? 11.833 -4.884 -26.122 1.00 86.19 95 ILE A N 1
ATOM 757 C CA . ILE A 1 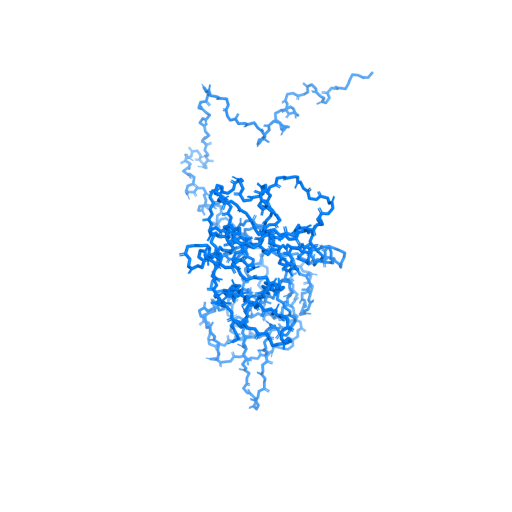95 ? 12.994 -4.107 -26.584 1.00 86.19 95 ILE A CA 1
ATOM 758 C C . ILE A 1 95 ? 14.313 -4.777 -26.210 1.00 86.19 95 ILE A C 1
ATOM 760 O O . ILE A 1 95 ? 14.406 -5.468 -25.195 1.00 86.19 95 ILE A O 1
ATOM 764 N N . ARG A 1 96 ? 15.374 -4.515 -26.979 1.00 81.81 96 ARG A N 1
ATOM 765 C CA . ARG A 1 96 ? 16.746 -4.875 -26.600 1.00 81.81 96 ARG A CA 1
ATOM 766 C C . ARG A 1 96 ? 17.511 -3.633 -26.167 1.00 81.81 96 ARG A C 1
ATOM 768 O O . ARG A 1 96 ? 17.743 -2.750 -26.977 1.00 81.81 96 ARG A O 1
ATOM 775 N N . ARG A 1 97 ? 17.959 -3.591 -24.909 1.00 74.38 97 ARG A N 1
ATOM 776 C CA . ARG A 1 97 ? 18.796 -2.510 -24.361 1.00 74.38 97 ARG A CA 1
ATOM 777 C C . ARG A 1 97 ? 20.023 -3.064 -23.662 1.00 74.38 97 ARG A C 1
ATOM 779 O O . ARG A 1 97 ? 19.891 -3.945 -22.812 1.00 74.38 97 ARG A O 1
ATOM 786 N N . LYS A 1 98 ? 21.206 -2.516 -23.965 1.00 69.94 98 LYS A N 1
ATOM 787 C CA . LYS A 1 98 ? 22.484 -2.894 -23.323 1.00 69.94 98 LYS A CA 1
ATOM 788 C C . LYS A 1 98 ? 22.709 -4.418 -23.346 1.00 69.94 98 LYS A C 1
ATOM 790 O O . LYS A 1 98 ? 23.028 -5.033 -22.331 1.00 69.94 98 LYS A O 1
ATOM 795 N N . GLY A 1 99 ? 22.434 -5.039 -24.499 1.00 73.00 99 GLY A N 1
ATOM 796 C CA . GLY A 1 99 ? 22.553 -6.487 -24.712 1.00 73.00 99 GLY A CA 1
ATOM 797 C C . GLY A 1 99 ? 21.509 -7.358 -23.996 1.00 73.00 99 GLY A C 1
ATOM 798 O O . GLY A 1 99 ? 21.605 -8.581 -24.056 1.00 73.00 99 GLY A O 1
ATOM 799 N N . LYS A 1 100 ? 20.510 -6.765 -23.329 1.00 79.94 100 LYS A N 1
ATOM 800 C CA . LYS A 1 100 ? 19.436 -7.484 -22.627 1.00 79.94 100 LYS A CA 1
ATOM 801 C C . LYS A 1 100 ? 18.091 -7.245 -23.305 1.00 79.94 100 LYS A C 1
ATOM 803 O O . LYS A 1 100 ? 17.764 -6.110 -23.638 1.00 79.94 100 LYS A O 1
ATOM 808 N N . SER A 1 101 ? 17.319 -8.313 -23.485 1.00 85.56 101 SER A N 1
ATOM 809 C CA . SER A 1 101 ? 15.926 -8.240 -23.943 1.00 85.56 101 SER A CA 1
ATOM 810 C C . SER A 1 101 ? 15.021 -7.973 -22.736 1.00 85.56 101 SER A C 1
ATOM 812 O O . SER A 1 101 ? 15.140 -8.646 -21.708 1.00 85.56 101 SER A O 1
ATOM 814 N N . TRP A 1 102 ? 14.156 -6.973 -22.860 1.00 87.00 102 TRP A N 1
ATOM 815 C CA . TRP A 1 102 ? 13.166 -6.561 -21.872 1.00 87.00 102 TRP A CA 1
ATOM 816 C C . TRP A 1 102 ? 11.786 -6.813 -22.449 1.00 87.00 102 TRP A C 1
ATOM 818 O O . TRP A 1 102 ? 11.505 -6.343 -23.549 1.00 87.00 102 TRP A O 1
ATOM 828 N N . LYS A 1 103 ? 10.952 -7.564 -21.731 1.00 91.19 103 LYS A N 1
ATOM 829 C CA . LYS A 1 103 ? 9.675 -8.066 -22.254 1.00 91.19 103 LYS A CA 1
ATOM 830 C C . LYS A 1 103 ? 8.50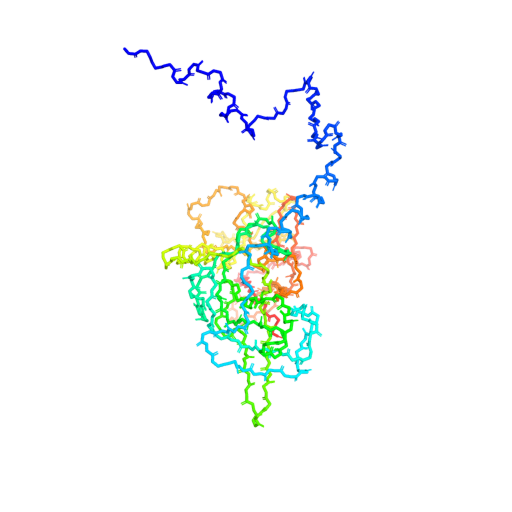6 -7.694 -21.357 1.00 91.19 103 LYS A C 1
ATOM 832 O O . LYS A 1 103 ? 8.638 -7.690 -20.132 1.00 91.19 103 LYS A O 1
ATOM 837 N N . ARG A 1 104 ? 7.342 -7.478 -21.960 1.00 90.81 104 ARG A N 1
ATOM 838 C CA . ARG A 1 104 ? 6.061 -7.410 -21.259 1.00 90.81 104 ARG A CA 1
ATOM 839 C C . ARG A 1 104 ? 5.885 -8.612 -20.321 1.00 90.81 104 ARG A C 1
ATOM 841 O O . ARG A 1 104 ? 6.256 -9.740 -20.642 1.00 90.81 104 ARG A O 1
ATOM 848 N N . GLY A 1 105 ? 5.358 -8.353 -19.128 1.00 89.31 105 GLY A N 1
ATOM 849 C CA . GLY A 1 105 ? 5.207 -9.321 -18.041 1.00 89.31 105 GLY A CA 1
ATOM 850 C C . GLY A 1 105 ? 6.476 -9.546 -17.212 1.00 89.31 105 GLY A C 1
ATOM 851 O O . GLY A 1 105 ? 6.434 -10.247 -16.198 1.00 89.31 105 GLY A O 1
ATOM 852 N N . GLN A 1 106 ? 7.615 -8.959 -17.593 1.00 91.19 106 GLN A N 1
ATOM 853 C CA . GLN A 1 106 ? 8.850 -9.123 -16.838 1.00 91.19 106 GLN A CA 1
ATOM 854 C C . GLN A 1 106 ? 8.788 -8.382 -15.502 1.00 91.19 106 GLN A C 1
ATOM 856 O O . GLN A 1 106 ? 8.397 -7.219 -15.408 1.00 91.19 106 GLN A O 1
ATOM 861 N N . LYS A 1 107 ? 9.238 -9.067 -14.455 1.00 92.19 107 LYS A N 1
ATOM 862 C CA . LYS A 1 107 ? 9.346 -8.526 -13.102 1.00 92.19 107 LYS A CA 1
ATOM 863 C C . LYS A 1 107 ? 10.593 -7.666 -13.007 1.00 92.19 107 LYS A C 1
ATOM 865 O O . LYS A 1 107 ? 11.699 -8.139 -13.281 1.00 92.19 107 LYS A O 1
ATOM 870 N N . ILE A 1 108 ? 10.415 -6.420 -12.595 1.00 89.19 108 ILE A N 1
ATOM 871 C CA . ILE A 1 108 ? 11.491 -5.446 -12.501 1.00 89.19 108 ILE A CA 1
ATOM 872 C C . ILE A 1 108 ? 11.549 -4.789 -11.124 1.00 89.19 108 ILE A C 1
ATOM 874 O O . ILE A 1 108 ? 10.568 -4.688 -10.382 1.00 89.19 108 ILE A O 1
ATOM 878 N N . LYS A 1 109 ? 12.746 -4.315 -10.800 1.00 87.44 109 LYS A N 1
ATOM 879 C CA . LYS A 1 109 ? 13.061 -3.516 -9.627 1.00 87.44 109 LYS A CA 1
ATOM 880 C C . LYS A 1 109 ? 13.623 -2.193 -10.093 1.00 87.44 109 LYS A C 1
ATOM 882 O O . LYS A 1 109 ? 14.679 -2.130 -10.717 1.00 87.44 109 LYS A O 1
ATOM 887 N N . VAL A 1 110 ? 12.899 -1.144 -9.762 1.00 81.75 110 VAL A N 1
ATOM 888 C CA . VAL A 1 110 ? 13.280 0.243 -9.966 1.00 81.75 110 VAL A CA 1
ATOM 889 C C . VAL A 1 110 ? 14.086 0.679 -8.760 1.00 81.75 110 VAL A C 1
ATOM 891 O O . VAL A 1 110 ? 13.639 0.538 -7.615 1.00 81.75 110 VAL A O 1
ATOM 894 N N . LEU A 1 111 ? 15.291 1.176 -9.003 1.00 79.31 111 LEU A N 1
ATOM 895 C CA . LEU A 1 111 ? 16.167 1.591 -7.921 1.00 79.31 111 LEU A CA 1
ATOM 896 C C . LEU A 1 111 ? 15.694 2.911 -7.307 1.00 79.31 111 LEU A C 1
ATOM 898 O O . LEU A 1 111 ? 15.138 3.781 -7.978 1.00 79.31 111 LEU A O 1
ATOM 902 N N . LYS A 1 112 ? 15.928 3.063 -6.003 1.00 77.69 112 LYS A N 1
ATOM 903 C CA . LYS A 1 112 ? 15.711 4.323 -5.294 1.00 77.69 112 LYS A CA 1
ATOM 904 C C . LYS A 1 112 ? 16.461 5.451 -6.018 1.00 77.69 112 LYS A C 1
ATOM 906 O O . LYS A 1 112 ? 17.663 5.344 -6.232 1.00 77.69 112 LYS A O 1
ATOM 911 N N . GLY A 1 113 ? 15.756 6.528 -6.349 1.00 68.31 113 GLY A N 1
ATOM 912 C CA . GLY A 1 113 ? 16.285 7.694 -7.058 1.00 68.31 113 GLY A CA 1
ATOM 913 C C . GLY A 1 113 ? 16.255 7.588 -8.585 1.00 68.31 113 GLY A C 1
ATOM 914 O O . GLY A 1 113 ? 16.560 8.573 -9.240 1.00 68.31 113 GLY A O 1
ATOM 915 N N . ALA A 1 114 ? 15.848 6.449 -9.159 1.00 66.38 114 ALA A N 1
ATOM 916 C CA . ALA A 1 114 ? 15.810 6.263 -10.614 1.00 66.38 114 ALA A CA 1
ATOM 917 C C . ALA A 1 114 ? 14.702 7.064 -11.318 1.00 66.38 114 ALA A C 1
ATOM 919 O O . ALA A 1 114 ? 14.791 7.315 -12.513 1.00 66.38 114 ALA A O 1
ATOM 920 N N . CYS A 1 115 ? 13.640 7.429 -10.596 1.00 60.78 115 CYS A N 1
ATOM 921 C CA . CYS A 1 115 ? 12.477 8.107 -11.158 1.00 60.78 115 CYS A CA 1
ATOM 922 C C . CYS A 1 115 ? 11.937 9.179 -10.193 1.00 60.78 115 CYS A C 1
ATOM 924 O O . CYS A 1 115 ? 12.014 8.982 -8.970 1.00 60.78 115 CYS A O 1
ATOM 926 N N . PRO A 1 116 ? 11.334 10.278 -10.692 1.00 55.69 116 PRO A N 1
ATOM 927 C CA . PRO A 1 116 ? 10.514 11.164 -9.870 1.00 55.69 116 PRO A CA 1
ATOM 928 C C . PRO A 1 116 ? 9.436 10.354 -9.136 1.00 55.69 116 PRO A C 1
ATOM 930 O O . PRO A 1 116 ? 8.705 9.580 -9.743 1.00 55.69 116 PRO A O 1
ATOM 933 N N . GLY A 1 117 ? 9.375 10.474 -7.809 1.00 57.31 117 GLY A N 1
ATOM 934 C CA . GLY A 1 117 ? 8.499 9.650 -6.964 1.00 57.31 117 GLY A CA 1
ATOM 935 C C . GLY A 1 117 ? 9.176 8.413 -6.352 1.00 57.31 117 GLY A C 1
ATOM 936 O O . GLY A 1 117 ? 8.820 8.041 -5.238 1.00 57.31 117 GLY A O 1
ATOM 937 N N . CYS A 1 118 ? 10.245 7.871 -6.948 1.00 61.56 118 CYS A N 1
ATOM 938 C CA . CYS A 1 118 ? 11.007 6.712 -6.451 1.00 61.56 118 CYS A CA 1
ATOM 939 C C . CYS A 1 118 ? 12.087 7.070 -5.395 1.00 61.56 118 CYS A C 1
ATOM 941 O O . CYS A 1 118 ? 13.165 6.484 -5.371 1.00 61.56 118 CYS A O 1
ATOM 943 N N . HIS A 1 119 ? 11.877 8.057 -4.523 1.00 63.06 119 HIS A N 1
ATOM 944 C CA . HIS A 1 119 ? 12.966 8.697 -3.755 1.00 63.06 119 HIS A CA 1
ATOM 945 C C . HIS A 1 119 ? 13.289 8.037 -2.398 1.00 63.06 119 HIS A C 1
ATOM 947 O O . HIS A 1 119 ? 14.363 8.265 -1.844 1.00 63.06 119 HIS A O 1
ATOM 953 N N . LYS A 1 120 ? 12.394 7.214 -1.832 1.00 66.19 120 LYS A N 1
ATOM 954 C CA . LYS A 1 120 ? 12.564 6.622 -0.483 1.00 66.19 120 LYS A CA 1
ATOM 955 C C . LYS A 1 120 ? 13.043 5.176 -0.498 1.00 66.19 120 LYS A C 1
ATOM 957 O O . LYS A 1 120 ? 13.865 4.802 0.339 1.00 66.19 120 LYS A O 1
ATOM 962 N N . SER A 1 121 ? 12.543 4.368 -1.424 1.00 73.38 121 SER A N 1
ATOM 963 C CA . SER A 1 121 ? 12.825 2.936 -1.487 1.00 73.38 121 SER A CA 1
ATOM 964 C C . SER A 1 121 ? 12.791 2.425 -2.926 1.00 73.38 121 SER A C 1
ATOM 966 O O . SER A 1 121 ? 12.328 3.124 -3.825 1.00 73.38 121 SER A O 1
ATOM 968 N N . ASN A 1 122 ? 13.306 1.212 -3.133 1.00 82.38 122 ASN A N 1
ATOM 969 C CA . ASN A 1 122 ? 13.183 0.530 -4.417 1.00 82.38 122 ASN A CA 1
ATOM 970 C C . ASN A 1 122 ? 11.715 0.167 -4.672 1.00 82.38 122 ASN A C 1
ATOM 972 O O . ASN A 1 122 ? 11.023 -0.288 -3.756 1.00 82.38 122 ASN A O 1
ATOM 976 N N . VAL A 1 123 ? 11.273 0.304 -5.917 1.00 80.06 123 VAL A N 1
ATOM 977 C CA . VAL A 1 123 ? 9.913 -0.045 -6.341 1.00 80.06 123 VAL A CA 1
ATOM 978 C C . VAL A 1 123 ? 9.960 -1.347 -7.130 1.00 80.06 123 VAL A C 1
ATOM 980 O O . VAL A 1 123 ? 10.812 -1.524 -7.993 1.00 80.06 123 VAL A O 1
ATOM 983 N N . PHE A 1 124 ? 9.051 -2.268 -6.825 1.00 85.94 124 PHE A N 1
ATOM 984 C CA . PHE A 1 124 ? 8.874 -3.505 -7.583 1.00 85.94 124 PHE A CA 1
ATOM 985 C C . PHE A 1 124 ? 7.653 -3.352 -8.479 1.00 85.94 124 PHE A C 1
ATOM 987 O O . PHE A 1 124 ? 6.601 -2.905 -8.013 1.00 85.94 124 PHE A O 1
ATOM 994 N N . ALA A 1 125 ? 7.808 -3.693 -9.751 1.00 86.38 125 ALA A N 1
ATOM 995 C CA . ALA A 1 125 ? 6.771 -3.529 -10.753 1.00 86.38 125 ALA A CA 1
ATOM 996 C C . ALA A 1 125 ? 6.884 -4.602 -11.840 1.00 86.38 125 ALA A C 1
ATOM 998 O O . ALA A 1 125 ? 7.936 -5.215 -12.017 1.00 86.38 125 ALA A O 1
ATOM 999 N N . THR A 1 126 ? 5.797 -4.810 -12.564 1.00 89.38 126 THR A N 1
ATOM 1000 C CA . THR A 1 126 ? 5.742 -5.607 -13.785 1.00 89.38 126 THR A CA 1
ATOM 1001 C C . THR A 1 126 ? 5.846 -4.659 -14.974 1.00 89.38 126 THR A C 1
ATOM 1003 O O . THR A 1 126 ? 5.144 -3.649 -15.016 1.00 89.38 126 THR A O 1
ATOM 1006 N N . LEU A 1 127 ? 6.731 -4.956 -15.923 1.00 89.56 127 LEU A N 1
ATOM 1007 C CA . LEU A 1 127 ? 6.828 -4.225 -17.183 1.00 89.56 127 LEU A CA 1
ATOM 1008 C C . LEU A 1 127 ? 5.599 -4.546 -18.042 1.00 89.56 127 LEU A C 1
ATOM 1010 O O . LEU A 1 127 ? 5.374 -5.709 -18.362 1.00 89.56 127 LEU A O 1
ATOM 1014 N N . GLU A 1 128 ? 4.809 -3.540 -18.403 1.00 89.06 128 GLU A N 1
ATOM 1015 C CA . GLU A 1 128 ? 3.617 -3.712 -19.241 1.00 89.06 128 GLU A CA 1
ATOM 1016 C C . GLU A 1 128 ? 3.939 -3.370 -20.697 1.00 89.06 128 GLU A C 1
ATOM 1018 O O . GLU A 1 128 ? 3.817 -4.227 -21.561 1.00 89.06 128 GLU A O 1
ATOM 1023 N N . TYR A 1 129 ? 4.420 -2.156 -20.970 1.00 88.69 129 TYR A N 1
ATOM 1024 C CA . TYR A 1 129 ? 4.718 -1.707 -22.333 1.00 88.69 129 TYR A CA 1
ATOM 1025 C C . TYR A 1 129 ? 5.932 -0.783 -22.372 1.00 88.69 129 TYR A C 1
ATOM 1027 O O . TYR A 1 129 ? 6.313 -0.180 -21.365 1.00 88.69 129 TYR A O 1
ATOM 1035 N N . ILE A 1 130 ? 6.517 -0.645 -23.556 1.00 87.19 130 ILE A N 1
ATOM 1036 C CA . ILE A 1 130 ? 7.572 0.316 -23.850 1.00 87.19 130 ILE A CA 1
ATOM 1037 C C . ILE A 1 130 ? 7.051 1.308 -24.885 1.00 87.19 130 ILE A C 1
ATOM 1039 O O . ILE A 1 130 ? 6.492 0.899 -25.898 1.00 87.19 130 ILE A O 1
ATOM 1043 N N . LEU A 1 131 ? 7.243 2.602 -24.644 1.00 85.88 131 LEU A N 1
ATOM 1044 C CA . LEU A 1 131 ? 6.906 3.651 -25.601 1.00 85.88 131 LEU A CA 1
ATOM 1045 C C . LEU A 1 131 ? 8.173 4.233 -26.219 1.00 85.88 131 LEU A C 1
ATOM 1047 O O . LEU A 1 131 ? 9.086 4.628 -25.491 1.00 85.88 131 LEU A O 1
ATOM 1051 N N . LEU A 1 132 ? 8.179 4.342 -27.544 1.00 85.38 132 LEU A N 1
ATOM 1052 C CA . LEU A 1 132 ? 9.145 5.125 -28.312 1.00 85.38 132 LEU A CA 1
ATOM 1053 C C . LEU A 1 132 ? 8.393 6.265 -29.010 1.00 85.38 132 LEU A C 1
ATOM 1055 O O . LEU A 1 132 ? 7.353 6.035 -29.632 1.00 85.38 132 LEU A O 1
ATOM 1059 N N . GLU A 1 133 ? 8.874 7.500 -28.872 1.00 83.88 133 GLU A N 1
ATOM 1060 C CA . GLU A 1 133 ? 8.241 8.665 -29.502 1.00 83.88 133 GLU A CA 1
ATOM 1061 C C . GLU A 1 133 ? 8.628 8.764 -30.986 1.00 83.88 133 GLU A C 1
ATOM 1063 O O . GLU A 1 133 ? 9.785 8.560 -31.344 1.00 83.88 133 GLU A O 1
ATOM 1068 N N . GLY A 1 134 ? 7.661 9.110 -31.842 1.00 80.88 134 GLY A N 1
ATOM 1069 C CA . GLY A 1 134 ? 7.878 9.282 -33.284 1.00 80.88 134 GLY A CA 1
ATOM 1070 C C . GLY A 1 134 ? 7.845 7.978 -34.084 1.00 80.88 134 GLY A C 1
ATOM 1071 O O . GLY A 1 134 ? 7.624 6.888 -33.546 1.00 80.88 134 GLY A O 1
ATOM 1072 N N . PHE A 1 135 ? 8.033 8.092 -35.397 1.00 78.44 135 PHE A N 1
ATOM 1073 C CA . PHE A 1 135 ? 8.209 6.956 -36.296 1.00 78.44 135 PHE A CA 1
ATOM 1074 C C . PHE A 1 135 ? 9.623 6.377 -36.186 1.00 78.44 135 PHE A C 1
ATOM 1076 O O . PHE A 1 135 ? 10.513 6.944 -35.557 1.00 78.44 135 PHE A O 1
ATOM 1083 N N . GLN A 1 136 ? 9.819 5.194 -36.764 1.00 76.25 136 GLN A N 1
ATOM 1084 C CA . GLN A 1 136 ? 11.149 4.600 -36.857 1.00 76.25 136 GLN A CA 1
ATOM 1085 C C . GLN A 1 136 ? 12.040 5.463 -37.759 1.00 76.25 136 GLN A C 1
ATOM 1087 O O . GLN A 1 136 ? 11.636 5.793 -38.875 1.00 76.25 136 GLN A O 1
ATOM 1092 N N . GLY A 1 137 ? 13.238 5.802 -37.285 1.00 70.19 137 GLY A N 1
ATOM 1093 C CA . GLY A 1 137 ? 14.177 6.676 -37.987 1.00 70.19 137 GLY A CA 1
ATOM 1094 C C . GLY A 1 137 ? 13.924 8.175 -37.802 1.00 70.19 137 GLY A C 1
ATOM 1095 O O . GLY A 1 137 ? 14.708 8.979 -38.313 1.00 70.19 137 GLY A O 1
ATOM 1096 N N . ASP A 1 138 ? 12.878 8.567 -37.067 1.00 69.62 138 ASP A N 1
ATOM 1097 C CA . ASP A 1 138 ? 12.796 9.932 -36.547 1.00 69.62 138 ASP A CA 1
ATOM 1098 C C . ASP A 1 138 ? 13.914 10.137 -35.513 1.00 69.62 138 ASP A C 1
ATOM 1100 O O . ASP A 1 138 ? 14.377 9.183 -34.886 1.00 69.62 138 ASP A O 1
ATOM 1104 N N . ALA A 1 139 ? 14.317 11.391 -35.280 1.00 60.19 139 ALA A N 1
ATOM 1105 C CA . ALA A 1 139 ? 15.059 11.762 -34.072 1.00 60.19 139 ALA A CA 1
ATOM 1106 C C . ALA A 1 139 ? 14.110 11.616 -32.863 1.00 60.19 139 ALA A C 1
ATOM 1108 O O . ALA A 1 139 ? 13.558 12.590 -32.349 1.00 60.19 139 ALA A O 1
ATOM 1109 N N . GLY A 1 140 ? 13.785 10.367 -32.536 1.00 54.97 140 GLY A N 1
ATOM 1110 C CA . GLY A 1 140 ? 12.743 9.974 -31.608 1.00 54.97 140 GLY A CA 1
ATOM 1111 C C . GLY A 1 140 ? 13.262 10.028 -30.184 1.00 54.97 140 GLY A C 1
ATOM 1112 O O . GLY A 1 140 ? 14.300 9.456 -29.872 1.00 54.97 140 GLY A O 1
ATOM 1113 N N . GLY A 1 141 ? 12.530 10.738 -29.326 1.00 60.53 141 GLY A N 1
ATOM 1114 C CA . GLY A 1 141 ? 12.889 10.940 -27.926 1.00 60.53 141 GLY A CA 1
ATOM 1115 C C . GLY A 1 141 ? 13.017 9.648 -27.110 1.00 60.53 141 GLY A C 1
ATOM 1116 O O . GLY A 1 141 ? 12.647 8.554 -27.533 1.00 60.53 141 GLY A O 1
ATOM 1117 N N . GLU A 1 142 ? 13.528 9.804 -25.893 1.00 67.62 142 GLU A N 1
ATOM 1118 C CA . GLU A 1 142 ? 13.920 8.708 -25.011 1.00 67.62 142 GLU A CA 1
ATOM 1119 C C . GLU A 1 142 ? 12.831 7.653 -24.757 1.00 67.62 142 GLU A C 1
ATOM 1121 O O . GLU A 1 142 ? 11.661 7.960 -24.506 1.00 67.62 142 GLU A O 1
ATOM 1126 N N . ALA A 1 143 ? 13.250 6.382 -24.755 1.00 75.75 143 ALA A N 1
ATOM 1127 C CA . ALA A 1 143 ? 12.385 5.241 -24.493 1.00 75.75 143 ALA A CA 1
ATOM 1128 C C . ALA A 1 143 ? 11.776 5.279 -23.086 1.00 75.75 143 ALA A C 1
ATOM 1130 O O . ALA A 1 143 ? 12.468 5.422 -22.075 1.00 75.75 143 ALA A O 1
ATOM 1131 N N . ARG A 1 144 ? 10.466 5.050 -23.015 1.00 79.44 144 ARG A N 1
ATOM 1132 C CA . ARG A 1 144 ? 9.672 5.145 -21.789 1.00 79.44 144 ARG A CA 1
ATOM 1133 C C . ARG A 1 144 ? 9.138 3.788 -21.381 1.00 79.44 144 ARG A C 1
ATOM 1135 O O . ARG A 1 144 ? 8.534 3.099 -22.196 1.00 79.44 144 ARG A O 1
ATOM 1142 N N . LEU A 1 145 ? 9.301 3.417 -20.114 1.00 81.31 145 LEU A N 1
ATOM 1143 C CA . LEU A 1 145 ? 8.718 2.180 -19.592 1.00 81.31 145 LEU A CA 1
ATOM 1144 C C . LEU A 1 145 ? 7.395 2.471 -18.887 1.00 81.31 145 LEU A C 1
ATOM 1146 O O . LEU A 1 145 ? 7.328 3.349 -18.021 1.00 81.31 145 LEU A O 1
ATOM 1150 N N . ILE A 1 146 ? 6.372 1.700 -19.243 1.00 82.50 146 ILE A N 1
ATOM 1151 C CA . ILE A 1 146 ? 5.094 1.630 -18.545 1.00 82.50 146 ILE A CA 1
ATOM 1152 C C . ILE A 1 146 ? 5.120 0.406 -17.645 1.00 82.50 146 ILE A C 1
ATOM 1154 O O . ILE A 1 146 ? 5.237 -0.725 -18.123 1.00 82.50 146 ILE A O 1
ATOM 1158 N N . CYS A 1 147 ? 4.985 0.631 -16.341 1.00 82.75 147 CYS A N 1
ATOM 1159 C CA . CYS A 1 147 ? 5.128 -0.428 -15.353 1.00 82.75 147 CYS A CA 1
ATOM 1160 C C . CYS A 1 147 ? 3.986 -0.438 -14.343 1.00 82.75 147 CYS A C 1
ATOM 1162 O O . CYS A 1 147 ? 3.700 0.570 -13.692 1.00 82.75 147 CYS A O 1
ATOM 1164 N N . ARG A 1 148 ? 3.388 -1.607 -14.128 1.00 84.50 148 ARG A N 1
ATOM 1165 C CA . ARG A 1 148 ? 2.386 -1.800 -13.085 1.00 84.50 148 ARG A CA 1
ATOM 1166 C C . ARG A 1 148 ? 3.062 -2.127 -11.750 1.00 84.50 148 ARG A C 1
ATOM 1168 O O . ARG A 1 148 ? 3.789 -3.116 -11.666 1.00 84.50 148 ARG A O 1
ATOM 1175 N N . PRO A 1 149 ? 2.868 -1.328 -10.691 1.00 80.44 149 PRO A N 1
ATOM 1176 C CA . PRO A 1 149 ? 3.464 -1.605 -9.389 1.00 80.44 149 PRO A CA 1
ATOM 1177 C C . PRO A 1 149 ? 2.928 -2.912 -8.797 1.00 80.44 149 PRO A C 1
ATOM 1179 O O . PRO A 1 149 ? 1.763 -3.247 -8.975 1.00 80.44 149 PRO A O 1
ATOM 1182 N N . LEU A 1 150 ? 3.765 -3.601 -8.013 1.00 83.12 150 LEU A N 1
ATOM 1183 C CA . LEU A 1 150 ? 3.451 -4.883 -7.357 1.00 83.12 150 LEU A CA 1
ATOM 1184 C C . LEU A 1 150 ? 2.130 -4.876 -6.560 1.00 83.12 150 LEU A C 1
ATOM 1186 O O . LEU A 1 150 ? 1.527 -5.924 -6.372 1.00 83.12 150 LEU A O 1
ATOM 1190 N N . SER A 1 151 ? 1.708 -3.708 -6.068 1.00 74.00 151 SER A N 1
ATOM 1191 C CA . SER A 1 151 ? 0.485 -3.551 -5.277 1.00 74.00 151 SER A CA 1
ATOM 1192 C C . SER A 1 151 ? -0.809 -3.586 -6.089 1.00 74.00 151 SER A C 1
ATOM 1194 O O . SER A 1 151 ? -1.866 -3.683 -5.477 1.00 74.00 151 SER A O 1
ATOM 1196 N N . LEU A 1 152 ? -0.746 -3.447 -7.417 1.00 76.12 152 LEU A N 1
ATOM 1197 C CA . LEU A 1 152 ? -1.925 -3.479 -8.281 1.00 76.12 152 LEU A CA 1
ATOM 1198 C C . LEU A 1 152 ? -2.109 -4.876 -8.892 1.00 76.12 152 LEU A C 1
ATOM 1200 O O . LEU A 1 152 ? -1.130 -5.445 -9.394 1.00 76.12 152 LEU A O 1
ATOM 1204 N N . PRO A 1 153 ? -3.336 -5.428 -8.875 1.00 75.88 153 PRO A N 1
ATOM 1205 C CA . PRO A 1 153 ? -3.639 -6.702 -9.516 1.00 75.88 153 PRO A CA 1
ATOM 1206 C C . PRO A 1 153 ? -3.465 -6.612 -11.036 1.00 75.88 153 PRO A C 1
ATOM 1208 O O . PRO A 1 153 ? -3.390 -5.526 -11.606 1.00 75.88 153 PRO A O 1
ATOM 1211 N N . ASP A 1 154 ? -3.385 -7.767 -11.693 1.00 78.88 154 ASP A N 1
ATOM 1212 C CA . ASP A 1 154 ? -3.187 -7.844 -13.147 1.00 78.88 154 ASP A CA 1
ATOM 1213 C C . ASP A 1 154 ? -4.337 -7.191 -13.934 1.00 78.88 154 ASP A C 1
ATOM 1215 O O . ASP A 1 154 ? -4.088 -6.580 -14.970 1.00 78.88 154 ASP A O 1
ATOM 1219 N N . GLU A 1 155 ? -5.558 -7.235 -13.394 1.00 79.62 155 GLU A N 1
ATOM 1220 C CA . GLU A 1 155 ? -6.761 -6.631 -13.989 1.00 79.62 155 GLU A CA 1
ATOM 1221 C C . GLU A 1 155 ? -6.701 -5.095 -14.058 1.00 79.62 155 GLU A C 1
ATOM 1223 O O . GLU A 1 155 ? -7.264 -4.496 -14.970 1.00 79.62 155 GLU A O 1
ATOM 1228 N N . ASP A 1 156 ? -5.955 -4.456 -13.149 1.00 74.88 156 ASP A N 1
ATOM 1229 C CA . ASP A 1 156 ? -5.740 -2.998 -13.126 1.00 74.88 156 ASP A CA 1
ATOM 1230 C C . ASP A 1 156 ? -4.520 -2.588 -13.980 1.00 74.88 156 ASP A C 1
ATOM 1232 O O . ASP A 1 156 ? -3.893 -1.541 -13.778 1.00 74.88 156 ASP A O 1
ATOM 1236 N N . GLY A 1 157 ? -4.125 -3.464 -14.907 1.00 75.06 157 GLY A N 1
ATOM 1237 C CA . GLY A 1 157 ? -3.041 -3.266 -15.857 1.00 75.06 157 GLY A CA 1
ATOM 1238 C C . GLY A 1 157 ? -3.320 -2.212 -16.921 1.00 75.06 157 GLY A C 1
ATOM 1239 O O . GLY A 1 157 ? -4.382 -1.597 -17.012 1.00 75.06 157 GLY A O 1
ATOM 1240 N N . CYS A 1 158 ? -2.310 -1.987 -17.756 1.00 80.12 158 CYS A N 1
ATOM 1241 C CA . CYS A 1 158 ? -2.472 -1.156 -18.938 1.00 80.12 158 CYS A CA 1
ATOM 1242 C C . CYS A 1 158 ? -3.238 -1.915 -20.013 1.00 80.12 158 CYS A C 1
ATOM 1244 O O . CYS A 1 158 ? -2.921 -3.066 -20.306 1.00 80.12 158 CYS A O 1
ATOM 1246 N N . ILE A 1 159 ? -4.199 -1.237 -20.631 1.00 81.81 159 ILE A N 1
ATOM 1247 C CA . ILE A 1 159 ? -5.011 -1.805 -21.702 1.00 81.81 159 ILE A CA 1
ATOM 1248 C C . ILE A 1 159 ? -4.607 -1.125 -23.004 1.00 81.81 159 ILE A C 1
ATOM 1250 O O . ILE A 1 159 ? -4.770 0.089 -23.151 1.00 81.81 159 ILE A O 1
ATOM 1254 N N . LEU A 1 160 ? -4.077 -1.917 -23.933 1.00 84.62 160 LEU A N 1
ATOM 1255 C CA . LEU A 1 160 ? -3.877 -1.535 -25.325 1.00 84.62 160 LEU A CA 1
ATOM 1256 C C . LEU A 1 160 ? -5.042 -2.107 -26.140 1.00 84.62 160 LEU A C 1
ATOM 1258 O O . LEU A 1 160 ? -5.120 -3.318 -26.339 1.00 84.62 160 LEU A O 1
ATOM 1262 N N . ALA A 1 161 ? -5.957 -1.244 -26.570 1.00 83.56 161 ALA A N 1
ATOM 1263 C CA . ALA A 1 161 ? -7.093 -1.615 -27.407 1.00 83.56 161 ALA A CA 1
ATOM 1264 C C . ALA A 1 161 ? -6.803 -1.246 -28.865 1.00 83.56 161 ALA A C 1
ATOM 1266 O O . ALA A 1 161 ? -6.284 -0.162 -29.139 1.00 83.56 161 ALA A O 1
ATOM 1267 N N . VAL A 1 162 ? -7.130 -2.147 -29.790 1.00 82.94 162 VAL A N 1
ATOM 1268 C CA . VAL A 1 162 ? -6.985 -1.939 -31.235 1.00 82.94 162 VAL A CA 1
ATOM 1269 C C . VAL A 1 162 ? -8.340 -2.210 -31.875 1.00 82.94 162 VAL A C 1
ATOM 1271 O O . VAL A 1 162 ? -8.711 -3.365 -32.068 1.00 82.94 162 VAL A O 1
ATOM 1274 N N . ASP A 1 163 ? -9.063 -1.138 -32.193 1.00 78.06 163 ASP A N 1
ATOM 1275 C CA . ASP A 1 163 ? -10.408 -1.185 -32.762 1.00 78.06 163 ASP A CA 1
ATOM 1276 C C . ASP A 1 163 ? -10.384 -0.596 -34.175 1.00 78.06 163 ASP A C 1
ATOM 1278 O O . ASP A 1 163 ? -10.050 0.572 -34.360 1.00 78.06 163 ASP A O 1
ATOM 1282 N N . ASP A 1 164 ? -10.720 -1.407 -35.182 1.00 72.00 164 ASP A N 1
ATOM 1283 C CA . ASP A 1 164 ? -10.882 -0.986 -36.588 1.00 72.00 164 ASP A CA 1
ATOM 1284 C C . ASP A 1 164 ? -9.726 -0.113 -37.138 1.00 72.00 164 ASP A C 1
ATOM 1286 O O . ASP A 1 164 ? -9.916 0.888 -37.826 1.00 72.00 164 ASP A O 1
ATOM 1290 N N . GLY A 1 165 ? -8.486 -0.471 -36.779 1.00 67.81 165 GLY A N 1
ATOM 1291 C CA . GLY A 1 165 ? -7.268 0.239 -37.193 1.00 67.81 165 GLY A CA 1
ATOM 1292 C C . GLY A 1 165 ? -6.878 1.440 -36.321 1.00 67.81 165 GLY A C 1
ATOM 1293 O O . GLY A 1 165 ? -5.790 1.986 -36.504 1.00 67.81 165 GLY A O 1
ATOM 1294 N N . ALA A 1 166 ? -7.701 1.824 -35.344 1.00 73.75 166 ALA A N 1
ATOM 1295 C CA . ALA A 1 166 ? -7.368 2.817 -34.332 1.00 73.75 166 ALA A CA 1
ATOM 1296 C C . ALA A 1 166 ? -6.866 2.133 -33.052 1.00 73.75 166 ALA A C 1
ATOM 1298 O O . ALA A 1 166 ? -7.579 1.360 -32.413 1.00 73.75 166 ALA A O 1
ATOM 1299 N N . ALA A 1 167 ? -5.630 2.434 -32.654 1.00 81.38 167 ALA A N 1
ATOM 1300 C CA . ALA A 1 167 ? -5.083 1.980 -31.383 1.00 81.38 167 ALA A CA 1
ATOM 1301 C C . ALA A 1 167 ? -5.280 3.041 -30.290 1.00 81.38 167 ALA A C 1
ATOM 1303 O O . ALA A 1 167 ? -5.102 4.244 -30.513 1.00 81.38 167 ALA A O 1
ATOM 1304 N N . SER A 1 168 ? -5.609 2.593 -29.084 1.00 79.44 168 SER A N 1
ATOM 1305 C CA . SER A 1 168 ? -5.656 3.427 -27.887 1.00 79.44 168 SER A CA 1
ATOM 1306 C C . SER A 1 168 ? -4.977 2.715 -26.724 1.00 79.44 168 SER A C 1
ATOM 1308 O O . SER A 1 168 ? -5.035 1.493 -26.596 1.00 79.44 168 SER A O 1
ATOM 1310 N N . LEU A 1 169 ? -4.302 3.487 -25.878 1.00 77.75 169 LEU A N 1
ATOM 1311 C CA . LEU A 1 169 ? -3.600 2.969 -24.711 1.00 77.75 169 LEU A CA 1
ATOM 1312 C C . LEU A 1 169 ? -4.113 3.686 -23.469 1.00 77.75 169 LEU A C 1
ATOM 1314 O O . LEU A 1 169 ? -3.911 4.889 -23.293 1.00 77.75 169 LEU A O 1
ATOM 1318 N N . THR A 1 170 ? -4.737 2.915 -22.587 1.00 71.88 170 THR A N 1
ATOM 1319 C CA . THR A 1 170 ? -5.168 3.387 -21.275 1.00 71.88 170 THR A CA 1
ATOM 1320 C C . THR A 1 170 ? -4.120 2.978 -20.249 1.00 71.88 170 THR A C 1
ATOM 1322 O O . THR A 1 170 ? -3.936 1.793 -19.963 1.00 71.88 170 THR A O 1
ATOM 1325 N N . ALA A 1 171 ? -3.394 3.962 -19.712 1.00 65.25 171 ALA A N 1
ATOM 1326 C CA . ALA A 1 171 ? -2.307 3.723 -18.770 1.00 65.25 171 ALA A CA 1
ATOM 1327 C C . ALA A 1 171 ? -2.736 4.013 -17.321 1.00 65.25 171 ALA A C 1
ATOM 1329 O O . ALA A 1 171 ? -3.035 5.155 -16.971 1.00 65.25 171 ALA A O 1
ATOM 1330 N N . VAL A 1 172 ? -2.704 2.985 -16.467 1.00 59.00 172 VAL A N 1
ATOM 1331 C CA . VAL A 1 172 ? -2.922 3.075 -15.004 1.00 59.00 172 VAL A CA 1
ATOM 1332 C C . VAL A 1 172 ? -1.578 3.137 -14.238 1.00 59.00 172 VAL A C 1
ATOM 1334 O O . VAL A 1 172 ? -1.517 3.285 -13.021 1.00 59.00 172 VAL A O 1
ATOM 1337 N N . ALA A 1 173 ? -0.467 3.039 -14.968 1.00 56.44 173 ALA A N 1
ATOM 1338 C CA . ALA A 1 173 ? 0.843 2.611 -14.485 1.00 56.44 173 ALA A CA 1
ATOM 1339 C C . ALA A 1 173 ? 1.867 3.738 -14.235 1.00 56.44 173 ALA A C 1
ATOM 1341 O O . ALA A 1 173 ? 1.696 4.884 -14.654 1.00 56.44 173 ALA A O 1
ATOM 1342 N N . LEU A 1 174 ? 2.971 3.372 -13.563 1.00 57.66 174 LEU A N 1
ATOM 1343 C CA . LEU A 1 174 ? 4.144 4.225 -13.372 1.00 57.66 174 LEU A CA 1
ATOM 1344 C C . LEU A 1 174 ? 4.900 4.423 -14.687 1.00 57.66 174 LEU A C 1
ATOM 1346 O O . LEU A 1 174 ? 5.159 3.463 -15.413 1.00 57.66 174 LEU A O 1
ATOM 1350 N N . TYR A 1 175 ? 5.345 5.658 -14.900 1.00 60.03 175 TYR A N 1
ATOM 1351 C CA . TYR A 1 175 ? 6.318 6.020 -15.918 1.00 60.03 175 TYR A CA 1
ATOM 1352 C C . TYR A 1 175 ? 7.734 6.010 -15.326 1.00 60.03 175 TYR A C 1
ATOM 1354 O O . TYR A 1 175 ? 7.967 6.606 -14.271 1.00 60.03 175 TYR A O 1
ATOM 1362 N N . LEU A 1 176 ? 8.680 5.340 -15.989 1.00 57.91 176 LEU A N 1
ATOM 1363 C CA . LEU A 1 176 ? 10.070 5.266 -15.537 1.00 57.91 176 LEU A CA 1
ATOM 1364 C C . LEU A 1 176 ? 11.054 5.762 -16.596 1.00 57.91 176 LEU A C 1
ATOM 1366 O O . LEU A 1 176 ? 11.048 5.290 -17.733 1.00 57.91 176 LEU A O 1
ATOM 1370 N N . TYR A 1 177 ? 11.950 6.636 -16.139 1.00 54.53 177 TYR A N 1
ATOM 1371 C CA . TYR A 1 177 ? 13.263 6.898 -16.724 1.00 54.53 177 TYR A CA 1
ATOM 1372 C C . TYR A 1 177 ? 14.257 5.835 -16.194 1.00 54.53 177 TYR A C 1
ATOM 1374 O O . TYR A 1 177 ? 14.128 5.411 -15.039 1.00 54.53 177 TYR A O 1
ATOM 1382 N N . PRO A 1 178 ? 15.199 5.295 -16.985 1.00 58.03 178 PRO A N 1
ATOM 1383 C CA . PRO A 1 178 ? 15.640 3.923 -16.756 1.00 58.03 178 PRO A CA 1
ATOM 1384 C C . PRO A 1 178 ? 16.923 3.798 -15.919 1.00 58.03 178 PRO A C 1
ATOM 1386 O O . PRO A 1 178 ? 18.037 3.871 -16.426 1.00 58.03 178 PRO A O 1
ATOM 1389 N N . LEU A 1 179 ? 16.736 3.411 -14.652 1.00 63.25 179 LEU A N 1
ATOM 1390 C CA . LEU A 1 179 ? 17.644 2.554 -13.871 1.00 63.25 179 LEU A CA 1
ATOM 1391 C C . LEU A 1 179 ? 16.815 1.408 -13.255 1.00 63.25 179 LEU A C 1
ATOM 1393 O O . LEU A 1 179 ? 16.357 1.481 -12.110 1.00 63.25 179 LEU A O 1
ATOM 1397 N N . CYS A 1 180 ? 16.577 0.352 -14.042 1.00 77.19 180 CYS A N 1
ATOM 1398 C CA . CYS A 1 180 ? 15.810 -0.830 -13.634 1.00 77.19 180 CYS A CA 1
ATOM 1399 C C . CYS A 1 180 ? 16.627 -2.126 -13.748 1.00 77.19 180 CYS A C 1
ATOM 1401 O O . CYS A 1 180 ? 17.564 -2.234 -14.540 1.00 77.19 180 CYS A O 1
ATOM 1403 N N . LEU A 1 181 ? 16.275 -3.117 -12.927 1.00 85.12 181 LEU A N 1
ATOM 1404 C CA . LEU A 1 181 ? 16.890 -4.444 -12.896 1.00 85.12 181 LEU A CA 1
ATOM 1405 C C . LEU A 1 181 ? 15.815 -5.520 -13.032 1.00 85.12 181 LEU A C 1
ATOM 1407 O O . LEU A 1 181 ? 14.750 -5.398 -12.428 1.00 85.12 181 LEU A O 1
ATOM 1411 N N . ALA A 1 182 ? 16.106 -6.584 -13.779 1.00 87.25 182 ALA A N 1
ATOM 1412 C CA . ALA A 1 182 ? 15.273 -7.783 -13.784 1.00 87.25 182 ALA A CA 1
ATOM 1413 C C . ALA A 1 182 ? 15.298 -8.449 -12.400 1.00 87.25 182 ALA A C 1
ATOM 1415 O O . ALA A 1 182 ? 16.341 -8.487 -11.743 1.00 87.25 182 ALA A O 1
ATOM 1416 N N . VAL A 1 183 ? 14.146 -8.952 -11.962 1.00 90.94 183 VAL A N 1
ATOM 1417 C CA . VAL A 1 183 ? 13.966 -9.560 -10.640 1.00 90.94 183 VAL A CA 1
ATOM 1418 C C . VAL A 1 183 ? 13.731 -11.052 -10.786 1.00 90.94 183 VAL A C 1
ATOM 1420 O O . VAL A 1 183 ? 12.848 -11.487 -11.524 1.00 90.94 183 VAL A O 1
ATOM 1423 N N . GLU A 1 184 ? 14.496 -11.828 -10.026 1.00 91.69 184 GLU A N 1
ATOM 1424 C CA . GLU A 1 184 ? 14.333 -13.274 -9.930 1.00 91.69 184 GLU A CA 1
ATOM 1425 C C . GLU A 1 184 ? 13.018 -13.655 -9.241 1.00 91.69 184 GLU A C 1
ATOM 1427 O O . GLU A 1 184 ? 12.497 -12.946 -8.373 1.00 91.69 184 GLU A O 1
ATOM 1432 N N . SER A 1 185 ? 12.488 -14.830 -9.584 1.00 90.06 185 SER A N 1
ATOM 1433 C CA . SER A 1 185 ? 11.185 -15.279 -9.075 1.00 90.06 185 SER A CA 1
ATOM 1434 C C . SER A 1 185 ? 11.125 -15.357 -7.546 1.00 90.06 185 SER A C 1
ATOM 1436 O O . SER A 1 185 ? 10.090 -15.038 -6.964 1.00 90.06 185 SER A O 1
ATOM 1438 N N . SER A 1 186 ? 12.224 -15.729 -6.886 1.00 91.81 186 SER A N 1
ATOM 1439 C CA . SER A 1 186 ? 12.303 -15.819 -5.423 1.00 91.81 186 SER A CA 1
ATOM 1440 C C . SER A 1 186 ? 12.230 -14.450 -4.738 1.00 91.81 186 SER A C 1
ATOM 1442 O O . SER A 1 186 ? 11.457 -14.291 -3.793 1.00 91.81 186 SER A O 1
ATOM 1444 N N . GLU A 1 187 ? 12.969 -13.444 -5.226 1.00 92.94 187 GLU A N 1
ATOM 1445 C CA . GLU A 1 187 ? 12.894 -12.071 -4.700 1.00 92.94 187 GLU A CA 1
ATOM 1446 C C . GLU A 1 187 ? 11.493 -11.495 -4.923 1.00 92.94 187 GLU A C 1
ATOM 1448 O O . GLU A 1 187 ? 10.927 -10.892 -4.011 1.00 92.94 187 GLU A O 1
ATOM 1453 N N . TRP A 1 188 ? 10.893 -11.736 -6.093 1.00 91.25 188 TRP A N 1
ATOM 1454 C CA . TRP A 1 188 ? 9.528 -11.296 -6.373 1.00 91.25 188 TRP A CA 1
ATOM 1455 C C . TRP A 1 188 ? 8.506 -11.892 -5.402 1.00 91.25 188 TRP A C 1
ATOM 1457 O O . TRP A 1 188 ? 7.724 -11.156 -4.801 1.00 91.25 188 TRP A O 1
ATOM 1467 N N . LEU A 1 189 ? 8.529 -13.215 -5.214 1.00 90.94 189 LEU A N 1
ATOM 1468 C CA . LEU A 1 189 ? 7.623 -13.905 -4.292 1.00 90.94 189 LEU A CA 1
ATOM 1469 C C . LEU A 1 189 ? 7.811 -13.422 -2.852 1.00 90.94 189 LEU A C 1
ATOM 1471 O O . LEU A 1 189 ? 6.830 -13.210 -2.143 1.00 90.94 189 LEU A O 1
ATOM 1475 N N . PHE A 1 190 ? 9.053 -13.175 -2.439 1.00 90.75 190 PHE A N 1
ATOM 1476 C CA . PHE A 1 190 ? 9.341 -12.608 -1.127 1.00 90.75 190 PHE A CA 1
ATOM 1477 C C . PHE A 1 190 ? 8.722 -11.213 -0.944 1.00 90.75 190 PHE A C 1
ATOM 1479 O O . PHE A 1 190 ? 8.139 -10.926 0.104 1.00 90.75 190 PHE A O 1
ATOM 1486 N N . GLN A 1 191 ? 8.812 -10.336 -1.950 1.00 89.00 191 GLN A N 1
ATOM 1487 C CA . GLN A 1 191 ? 8.183 -9.013 -1.872 1.00 89.00 191 GLN A CA 1
ATOM 1488 C C . GLN A 1 191 ? 6.657 -9.096 -1.870 1.00 89.00 191 GLN A C 1
ATOM 1490 O O . GLN A 1 191 ? 6.015 -8.338 -1.141 1.00 89.00 191 GLN A O 1
ATOM 1495 N N . LEU A 1 192 ? 6.082 -10.021 -2.642 1.00 86.56 192 LEU A N 1
ATOM 1496 C CA . LEU A 1 192 ? 4.641 -10.254 -2.665 1.00 86.56 192 LEU A CA 1
ATOM 1497 C C . LEU A 1 192 ? 4.141 -10.697 -1.286 1.00 86.56 192 LEU A C 1
ATOM 1499 O O . LEU A 1 192 ? 3.187 -10.128 -0.758 1.00 86.56 192 LEU A O 1
ATOM 1503 N N . GLU A 1 193 ? 4.836 -11.643 -0.654 1.00 88.44 193 GLU A N 1
ATOM 1504 C CA . GLU A 1 193 ? 4.500 -12.091 0.696 1.00 88.44 193 GLU A CA 1
ATOM 1505 C C . GLU A 1 193 ? 4.641 -10.950 1.710 1.00 88.44 193 GLU A C 1
ATOM 1507 O O . GLU A 1 193 ? 3.749 -10.700 2.516 1.00 88.44 193 GLU A O 1
ATOM 1512 N N . LYS A 1 194 ? 5.704 -10.147 1.609 1.00 86.56 194 LYS A N 1
ATOM 1513 C CA . LYS A 1 194 ? 5.881 -8.959 2.453 1.00 86.56 194 LYS A CA 1
ATOM 1514 C C . LYS A 1 194 ? 4.744 -7.941 2.301 1.00 86.56 194 LYS A C 1
ATOM 1516 O O . LYS A 1 194 ? 4.427 -7.252 3.273 1.00 86.56 194 LYS A O 1
ATOM 1521 N N . GLN A 1 195 ? 4.158 -7.799 1.112 1.00 82.44 195 GLN A N 1
ATOM 1522 C CA . GLN A 1 195 ? 2.975 -6.958 0.917 1.00 82.44 195 GLN A CA 1
ATOM 1523 C C . GLN A 1 195 ? 1.723 -7.590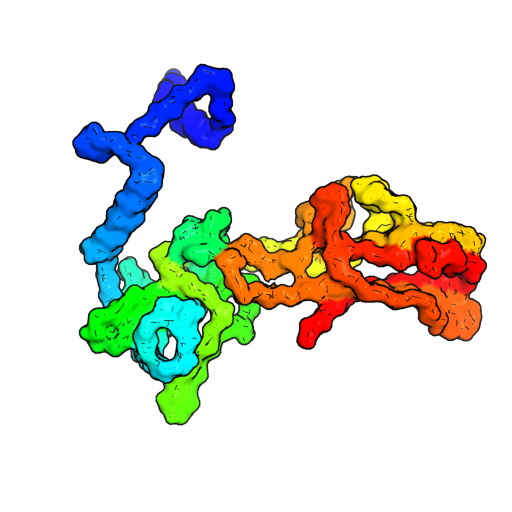 1.525 1.00 82.44 195 GLN A C 1
ATOM 1525 O O . GLN A 1 195 ? 1.010 -6.905 2.257 1.00 82.44 195 GLN A O 1
ATOM 1530 N N . ARG A 1 196 ? 1.500 -8.892 1.314 1.00 83.94 196 ARG A N 1
ATOM 1531 C CA . ARG A 1 196 ? 0.386 -9.637 1.924 1.00 83.94 196 ARG A CA 1
ATOM 1532 C C . ARG A 1 196 ? 0.377 -9.524 3.441 1.00 83.94 196 ARG A C 1
ATOM 1534 O O . ARG A 1 196 ? -0.651 -9.220 4.029 1.00 83.94 196 ARG A O 1
ATOM 1541 N N . GLN A 1 197 ? 1.541 -9.644 4.067 1.00 85.06 197 GLN A N 1
ATOM 1542 C CA . GLN A 1 197 ? 1.706 -9.494 5.512 1.00 85.06 197 GLN A CA 1
ATOM 1543 C C . GLN A 1 197 ? 1.333 -8.098 6.037 1.00 85.06 197 GLN A C 1
ATOM 1545 O O . GLN A 1 197 ? 1.064 -7.931 7.227 1.00 85.06 197 GLN A O 1
ATOM 1550 N N . LYS A 1 198 ? 1.303 -7.081 5.171 1.00 83.94 198 LYS A N 1
ATOM 1551 C CA . LYS A 1 198 ? 0.864 -5.726 5.517 1.00 83.94 198 LYS A CA 1
ATOM 1552 C C . LYS A 1 198 ? -0.610 -5.480 5.210 1.00 83.94 198 LYS A C 1
ATOM 1554 O O . LYS A 1 198 ? -1.121 -4.483 5.705 1.00 83.94 198 LYS A O 1
ATOM 1559 N N . ALA A 1 199 ? -1.261 -6.335 4.416 1.00 82.25 199 ALA A N 1
ATOM 1560 C CA . ALA A 1 199 ? -2.647 -6.178 3.974 1.00 82.25 199 ALA A CA 1
ATOM 1561 C C . ALA A 1 199 ? -3.624 -6.066 5.155 1.00 82.25 199 ALA A C 1
ATOM 1563 O O . ALA A 1 199 ? -3.395 -6.734 6.171 1.00 82.25 199 ALA A O 1
ATOM 1564 N N . PRO A 1 200 ? -4.708 -5.271 5.038 1.00 85.25 200 PRO A N 1
ATOM 1565 C CA . PRO A 1 200 ? -5.793 -5.274 6.012 1.00 85.25 200 PRO A CA 1
ATOM 1566 C C . PRO A 1 200 ? -6.359 -6.678 6.167 1.00 85.25 200 PRO A C 1
ATOM 1568 O O . PRO A 1 200 ? -6.651 -7.336 5.173 1.00 85.25 200 PRO A O 1
ATOM 1571 N N . SER A 1 201 ? -6.472 -7.144 7.409 1.00 87.31 201 SER A N 1
ATOM 1572 C CA . SER A 1 201 ? -6.888 -8.518 7.700 1.00 87.31 201 SER A CA 1
ATOM 1573 C C . SER A 1 201 ? -8.024 -8.573 8.710 1.00 87.31 201 SER A C 1
ATOM 1575 O O . SER A 1 201 ? -9.048 -9.198 8.455 1.00 87.31 201 SER A O 1
ATOM 1577 N N . THR A 1 202 ? -7.878 -7.898 9.851 1.00 89.94 202 THR A N 1
ATOM 1578 C CA . THR A 1 202 ? -8.860 -7.984 10.940 1.00 89.94 202 THR A CA 1
ATOM 1579 C C . THR A 1 202 ? -9.164 -6.618 11.534 1.00 89.94 202 THR A C 1
ATOM 1581 O O . THR A 1 202 ? -8.323 -5.722 11.525 1.00 89.94 202 THR A O 1
ATOM 1584 N N . ILE A 1 203 ? -10.384 -6.451 12.043 1.00 91.75 203 ILE A N 1
ATOM 1585 C CA . ILE A 1 203 ? -10.779 -5.292 12.846 1.00 91.75 203 ILE A CA 1
ATOM 1586 C C . ILE A 1 203 ? -10.663 -5.707 14.312 1.00 91.75 203 ILE A C 1
ATOM 1588 O O . ILE A 1 203 ? -11.191 -6.745 14.704 1.00 91.75 203 ILE A O 1
ATOM 1592 N N . ASP A 1 204 ? -9.970 -4.902 15.105 1.00 91.88 204 ASP A N 1
ATOM 1593 C CA . ASP A 1 204 ? -9.698 -5.151 16.519 1.00 91.88 204 ASP A CA 1
ATOM 1594 C C . ASP A 1 204 ? -10.266 -4.002 17.359 1.00 91.88 204 ASP A C 1
ATOM 1596 O O . ASP A 1 204 ? -9.959 -2.833 17.107 1.00 91.88 204 ASP A O 1
ATOM 1600 N N . ILE A 1 205 ? -11.109 -4.327 18.342 1.00 92.50 205 ILE A N 1
ATOM 1601 C CA . ILE A 1 205 ? -11.631 -3.359 19.314 1.00 92.50 205 ILE A CA 1
ATOM 1602 C C . ILE A 1 205 ? -10.631 -3.279 20.463 1.00 92.50 205 ILE A C 1
ATOM 1604 O O . ILE A 1 205 ? -10.290 -4.284 21.083 1.00 92.50 205 ILE A O 1
ATOM 1608 N N . LEU A 1 206 ? -10.152 -2.073 20.757 1.00 91.94 206 LEU A N 1
ATOM 1609 C CA . LEU A 1 206 ? -9.099 -1.884 21.742 1.00 91.94 206 LEU A CA 1
ATOM 1610 C C . LEU A 1 206 ? -9.584 -2.196 23.164 1.00 91.94 206 LEU A C 1
ATOM 1612 O O . LEU A 1 206 ? -10.649 -1.761 23.600 1.00 91.94 206 LEU A O 1
ATOM 1616 N N . SER A 1 207 ? -8.751 -2.944 23.889 1.00 90.19 207 SER A N 1
ATOM 1617 C CA . SER A 1 207 ? -8.947 -3.243 25.308 1.00 90.19 207 SER A CA 1
ATOM 1618 C C . SER A 1 207 ? -8.767 -2.002 26.188 1.00 90.19 207 SER A C 1
ATOM 1620 O O . SER A 1 207 ? -8.149 -1.020 25.779 1.00 90.19 207 SER A O 1
ATOM 1622 N N . GLU A 1 208 ? -9.211 -2.086 27.443 1.00 89.25 208 GLU A N 1
ATOM 1623 C CA . GLU A 1 208 ? -9.050 -1.020 28.442 1.00 89.25 208 GLU A CA 1
ATOM 1624 C C . GLU A 1 208 ? -7.598 -0.549 28.584 1.00 89.25 208 GLU A C 1
ATOM 1626 O O . GLU A 1 208 ? -7.339 0.648 28.639 1.00 89.25 208 GLU A O 1
ATOM 1631 N N . ARG A 1 209 ? -6.628 -1.471 28.546 1.00 88.62 209 ARG A N 1
ATOM 1632 C CA . ARG A 1 209 ? -5.201 -1.120 28.624 1.00 88.62 209 ARG A CA 1
ATOM 1633 C C . ARG A 1 209 ? -4.750 -0.270 27.439 1.00 88.62 209 ARG A C 1
ATOM 1635 O O . ARG A 1 209 ? -4.090 0.743 27.636 1.00 88.62 209 ARG A O 1
ATOM 1642 N N . HIS A 1 210 ? -5.147 -0.653 26.227 1.00 91.12 210 HIS A N 1
ATOM 1643 C CA . HIS A 1 210 ? -4.831 0.116 25.023 1.00 91.12 210 HIS A CA 1
ATOM 1644 C C . HIS A 1 210 ? -5.552 1.474 25.015 1.00 91.12 210 HIS A C 1
ATOM 1646 O O . HIS A 1 210 ? -4.984 2.464 24.566 1.00 91.12 210 HIS A O 1
ATOM 1652 N N . CYS A 1 211 ? -6.784 1.540 25.530 1.00 91.75 211 CYS A N 1
ATOM 1653 C CA . CYS A 1 211 ? -7.512 2.798 25.699 1.00 91.75 211 CYS A CA 1
ATOM 1654 C C . CYS A 1 211 ? -6.813 3.739 26.689 1.00 91.75 211 CYS A C 1
ATOM 1656 O O . CYS A 1 211 ? -6.706 4.928 26.401 1.00 91.75 211 CYS A O 1
ATOM 1658 N N . LEU A 1 212 ? -6.270 3.221 27.797 1.00 90.50 212 LEU A N 1
ATOM 1659 C CA . LEU A 1 212 ? -5.505 4.015 28.764 1.00 90.50 212 LEU A CA 1
ATOM 1660 C C . LEU A 1 212 ? -4.262 4.661 28.134 1.00 90.50 212 LEU A C 1
ATOM 1662 O O . LEU A 1 212 ? -3.999 5.832 28.390 1.00 90.50 212 LEU A O 1
ATOM 1666 N N . GLU A 1 213 ? -3.537 3.951 27.262 1.00 90.81 213 GLU A N 1
ATOM 1667 C CA . GLU A 1 213 ? -2.406 4.523 26.502 1.00 90.81 213 GLU A CA 1
ATOM 1668 C C . GLU A 1 213 ? -2.833 5.666 25.563 1.00 90.81 213 GLU A C 1
ATOM 1670 O O . GLU A 1 213 ? -2.051 6.569 25.268 1.00 90.81 213 GLU A O 1
ATOM 1675 N N . LEU A 1 214 ? -4.088 5.648 25.107 1.00 91.75 214 LEU A N 1
ATOM 1676 C CA . LEU A 1 214 ? -4.698 6.701 24.296 1.00 91.75 214 LEU A CA 1
ATOM 1677 C C . LEU A 1 214 ? -5.412 7.769 25.140 1.00 91.75 214 LEU A C 1
ATOM 1679 O O . LEU A 1 214 ? -6.039 8.664 24.571 1.00 91.75 214 LEU A O 1
ATOM 1683 N N . GLU A 1 215 ? -5.347 7.683 26.472 1.00 91.44 215 GLU A N 1
ATOM 1684 C CA . GLU A 1 215 ? -6.083 8.536 27.416 1.00 91.44 215 GLU A CA 1
ATOM 1685 C C . GLU A 1 215 ? -7.604 8.520 27.172 1.00 91.44 215 GLU A C 1
ATOM 1687 O O . GLU A 1 215 ? -8.301 9.522 27.347 1.00 91.44 215 GLU A O 1
ATOM 1692 N N . VAL A 1 216 ? -8.126 7.385 26.704 1.00 90.12 216 VAL A N 1
ATOM 1693 C CA . VAL A 1 216 ? -9.557 7.124 26.542 1.00 90.12 216 VAL A CA 1
ATOM 1694 C C . VAL A 1 216 ? -10.082 6.491 27.826 1.00 90.12 216 VAL A C 1
ATOM 1696 O O . VAL A 1 216 ? -9.555 5.492 28.310 1.00 90.12 216 VAL A O 1
ATOM 1699 N N . ASP A 1 217 ? -11.132 7.096 28.370 1.00 87.19 217 ASP A N 1
ATOM 1700 C CA . ASP A 1 217 ? -11.776 6.680 29.613 1.00 87.19 217 ASP A CA 1
ATOM 1701 C C . ASP A 1 217 ? -12.708 5.480 29.369 1.00 87.19 217 ASP A C 1
ATOM 1703 O O . ASP A 1 217 ? -13.814 5.623 28.830 1.00 87.19 217 ASP A O 1
ATOM 1707 N N . GLY A 1 218 ? -12.226 4.297 29.756 1.00 84.62 218 GLY A N 1
ATOM 1708 C CA . GLY A 1 218 ? -12.923 3.019 29.640 1.00 84.62 218 GLY A CA 1
ATOM 1709 C C . GLY A 1 218 ? -12.754 2.313 28.289 1.00 84.62 218 GLY A C 1
ATOM 1710 O O . GLY A 1 218 ? -12.169 2.823 27.334 1.00 84.62 218 GLY A O 1
ATOM 1711 N N . ALA A 1 219 ? -13.285 1.094 28.215 1.00 88.56 219 ALA A N 1
ATOM 1712 C CA . ALA A 1 219 ? -13.370 0.299 26.994 1.00 88.56 219 ALA A CA 1
ATOM 1713 C C . ALA A 1 219 ? -14.647 -0.545 26.996 1.00 88.56 219 ALA A C 1
ATOM 1715 O O . ALA A 1 219 ? -15.333 -0.662 28.015 1.00 88.56 219 ALA A O 1
ATOM 1716 N N . LEU A 1 220 ? -14.975 -1.130 25.844 1.00 86.94 220 LEU A N 1
ATOM 1717 C CA . LEU A 1 220 ? -16.091 -2.062 25.757 1.00 86.94 220 LEU A CA 1
ATOM 1718 C C . LEU A 1 220 ? -15.731 -3.363 26.509 1.00 86.94 220 LEU A C 1
ATOM 1720 O O . LEU A 1 220 ? -14.688 -3.952 26.223 1.00 86.94 220 LEU A O 1
ATOM 1724 N N . PRO A 1 221 ? -16.566 -3.839 27.446 1.00 80.50 221 PRO A N 1
ATOM 1725 C CA . PRO A 1 221 ? -16.362 -5.128 28.102 1.00 80.50 221 PRO A CA 1
ATOM 1726 C C . PRO A 1 221 ? -16.723 -6.267 27.136 1.00 80.50 221 PRO A C 1
ATOM 1728 O O . PRO A 1 221 ? -17.896 -6.497 26.861 1.00 80.50 221 PRO A O 1
ATOM 1731 N N . VAL A 1 222 ? -15.715 -6.958 26.593 1.00 71.44 222 VAL A N 1
ATOM 1732 C CA . VAL A 1 222 ? -15.908 -8.026 25.587 1.00 71.44 222 VAL A CA 1
ATOM 1733 C C . VAL A 1 222 ? -16.083 -9.409 26.230 1.00 71.44 222 VAL A C 1
ATOM 1735 O O . VAL A 1 222 ? -16.904 -10.192 25.765 1.00 71.44 222 VAL A O 1
ATOM 1738 N N . ASP A 1 223 ? -15.396 -9.674 27.347 1.00 71.50 223 ASP A N 1
ATOM 1739 C CA . ASP A 1 223 ? -15.323 -11.013 27.965 1.00 71.50 223 ASP A CA 1
ATOM 1740 C C . ASP A 1 223 ? -15.911 -11.083 29.387 1.00 71.50 223 ASP A C 1
ATOM 1742 O O . ASP A 1 223 ? -15.693 -12.050 30.119 1.00 71.50 223 ASP A O 1
ATOM 1746 N N . ALA A 1 224 ? -16.645 -10.051 29.814 1.00 75.50 224 ALA A N 1
ATOM 1747 C CA . ALA A 1 224 ? -17.227 -9.972 31.152 1.00 75.50 224 ALA A CA 1
ATOM 1748 C C . ALA A 1 224 ? -18.717 -9.603 31.093 1.00 75.50 224 ALA A C 1
ATOM 1750 O O . ALA A 1 224 ? -19.106 -8.772 30.267 1.00 75.50 224 ALA A O 1
ATOM 1751 N N . PRO A 1 225 ? -19.563 -10.180 31.969 1.00 79.25 225 PRO A N 1
ATOM 1752 C CA . PRO A 1 225 ? -20.959 -9.782 32.057 1.00 79.25 225 PRO A CA 1
ATOM 1753 C C . PRO A 1 225 ? -21.061 -8.312 32.474 1.00 79.25 225 PRO A C 1
ATOM 1755 O O . PRO A 1 225 ? -20.412 -7.870 33.422 1.00 79.25 225 PRO A O 1
ATOM 1758 N N . VAL A 1 226 ? -21.903 -7.566 31.762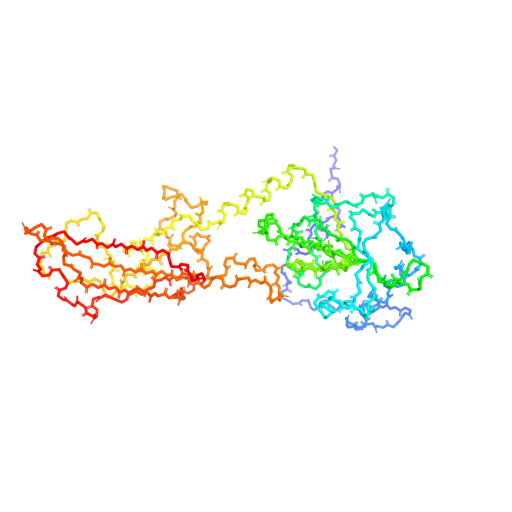 1.00 83.56 226 VAL A N 1
ATOM 1759 C CA . VAL A 1 226 ? -22.222 -6.168 32.068 1.00 83.56 226 VAL A CA 1
ATOM 1760 C C . VAL A 1 226 ? -23.453 -6.138 32.959 1.00 83.56 226 VAL A C 1
ATOM 1762 O O . VAL A 1 226 ? -24.467 -6.764 32.643 1.00 83.56 226 VAL A O 1
ATOM 1765 N N . TYR A 1 227 ? -23.383 -5.407 34.069 1.00 84.38 227 TYR A N 1
ATOM 1766 C CA . TYR A 1 227 ? -24.530 -5.265 34.963 1.00 84.38 227 TYR A CA 1
ATOM 1767 C C . TYR A 1 227 ? -25.486 -4.185 34.460 1.00 84.38 227 TYR A C 1
ATOM 1769 O O . TYR A 1 227 ? -25.068 -3.144 33.947 1.00 84.38 227 TYR A O 1
ATOM 1777 N N . ALA A 1 228 ? -26.786 -4.418 34.644 1.00 83.00 228 ALA A N 1
ATOM 1778 C CA . ALA A 1 228 ? -27.794 -3.427 34.301 1.00 83.00 228 ALA A CA 1
ATOM 1779 C C . ALA A 1 228 ? -27.550 -2.123 35.082 1.00 83.00 228 ALA A C 1
ATOM 1781 O O . ALA A 1 228 ? -27.379 -2.141 36.300 1.00 83.00 228 ALA A O 1
ATOM 1782 N N . GLY A 1 229 ? -27.528 -0.994 34.374 1.00 81.19 229 GLY A N 1
ATOM 1783 C CA . GLY A 1 229 ? -27.227 0.324 34.941 1.00 81.19 229 GLY A CA 1
ATOM 1784 C C . GLY A 1 229 ? -25.741 0.696 34.963 1.00 81.19 229 GLY A C 1
ATOM 1785 O O . GLY A 1 229 ? -25.413 1.811 35.365 1.00 81.19 229 GLY A O 1
ATOM 1786 N N . GLN A 1 230 ? -24.843 -0.182 34.502 1.00 86.50 230 GLN A N 1
ATOM 1787 C CA . GLN A 1 230 ? -23.437 0.168 34.314 1.00 86.50 230 GLN A CA 1
ATOM 1788 C C . GLN A 1 230 ? -23.289 1.283 33.269 1.00 86.50 230 GLN A C 1
ATOM 1790 O O . GLN A 1 230 ? -23.948 1.280 32.226 1.00 86.50 230 GLN A O 1
ATOM 1795 N N . VAL A 1 231 ? -22.406 2.241 33.551 1.00 87.69 231 VAL A N 1
ATOM 1796 C CA . VAL A 1 231 ? -22.145 3.363 32.646 1.00 87.69 231 VAL A CA 1
ATOM 1797 C C . VAL A 1 231 ? -21.349 2.856 31.435 1.00 87.69 231 VAL A C 1
ATOM 1799 O O . VAL A 1 231 ? -20.302 2.232 31.624 1.00 87.69 231 VAL A O 1
ATOM 1802 N N . PRO A 1 232 ? -21.817 3.088 30.196 1.00 90.25 232 PRO A N 1
ATOM 1803 C CA . PRO A 1 232 ? -21.069 2.716 29.002 1.00 90.25 232 PRO A CA 1
ATOM 1804 C C . PRO A 1 232 ? -19.822 3.592 28.819 1.00 90.25 232 PRO A C 1
ATOM 1806 O O . PRO A 1 232 ? -19.830 4.760 29.223 1.00 90.25 232 PRO A O 1
ATOM 1809 N N . PRO A 1 233 ? -18.771 3.079 28.154 1.00 91.62 233 PRO A N 1
ATOM 1810 C CA . PRO A 1 233 ? -17.603 3.888 27.827 1.00 91.62 233 PRO A CA 1
ATOM 1811 C C . PRO A 1 233 ? -18.011 5.073 26.945 1.00 91.62 233 PRO A C 1
ATOM 1813 O O . PRO A 1 233 ? -18.901 4.966 26.090 1.00 91.62 233 PRO A O 1
ATOM 1816 N N . LYS A 1 234 ? -17.355 6.222 27.139 1.00 92.19 234 LYS A N 1
ATOM 1817 C CA . LYS A 1 234 ? -17.635 7.433 26.346 1.00 92.19 234 LYS A CA 1
ATOM 1818 C C . LYS A 1 234 ? -17.369 7.196 24.864 1.00 92.19 234 LYS A C 1
ATOM 1820 O O . LYS A 1 234 ? -18.140 7.661 24.023 1.00 92.19 234 LYS A O 1
ATOM 1825 N N . GLU A 1 235 ? -16.314 6.445 24.568 1.00 93.88 235 GLU A N 1
ATOM 1826 C CA . GLU A 1 235 ? -15.830 6.153 23.226 1.00 93.88 235 GLU A CA 1
ATOM 1827 C C . GLU A 1 235 ? -15.479 4.665 23.111 1.00 93.88 235 GLU A C 1
ATOM 1829 O O . GLU A 1 235 ? -14.991 4.057 24.061 1.00 93.88 235 GLU A O 1
ATOM 1834 N N . ILE A 1 236 ? -15.714 4.080 21.938 1.00 94.00 236 ILE A N 1
ATOM 1835 C CA . ILE A 1 236 ? -15.154 2.783 21.548 1.00 94.00 236 ILE A CA 1
ATOM 1836 C C . ILE A 1 236 ? -14.098 3.055 20.488 1.00 94.00 236 ILE A C 1
ATOM 1838 O O . ILE A 1 236 ? -14.377 3.742 19.505 1.00 94.00 236 ILE A O 1
ATOM 1842 N N . VAL A 1 237 ? -12.901 2.504 20.669 1.00 94.69 237 VAL A N 1
ATOM 1843 C CA . VAL A 1 237 ? -11.815 2.640 19.699 1.00 94.69 237 VAL A CA 1
ATOM 1844 C C . VAL A 1 237 ? -11.594 1.309 19.000 1.00 94.69 237 VAL A C 1
ATOM 1846 O O . VAL A 1 237 ? -11.353 0.293 19.649 1.00 94.69 237 VAL A O 1
ATOM 1849 N N . ALA A 1 238 ? -11.656 1.324 17.674 1.00 94.00 238 ALA A N 1
ATOM 1850 C CA . ALA A 1 238 ? -11.313 0.193 16.828 1.00 94.00 238 ALA A CA 1
ATOM 1851 C C . ALA A 1 238 ? -10.116 0.531 15.936 1.00 94.00 238 ALA A C 1
ATOM 1853 O O . ALA A 1 238 ? -9.865 1.693 15.601 1.00 94.00 238 ALA A O 1
ATOM 1854 N N . VAL A 1 239 ? -9.378 -0.498 15.537 1.00 93.06 239 VAL A N 1
ATOM 1855 C CA . VAL A 1 239 ? -8.259 -0.396 14.600 1.00 93.06 239 VAL A CA 1
ATOM 1856 C C . VAL A 1 239 ? -8.319 -1.520 13.582 1.00 93.06 239 VAL A C 1
ATOM 1858 O O . VAL A 1 239 ? -8.820 -2.606 13.863 1.00 93.06 239 VAL A O 1
ATOM 1861 N N . VAL A 1 240 ? -7.761 -1.276 12.401 1.00 91.19 240 VAL A N 1
ATOM 1862 C CA . VAL A 1 240 ? -7.570 -2.322 11.393 1.00 91.19 240 VAL A CA 1
ATOM 1863 C C . VAL A 1 240 ? -6.151 -2.871 11.526 1.00 91.19 240 VAL A C 1
ATOM 1865 O O . VAL A 1 240 ? -5.169 -2.121 11.505 1.00 91.19 240 VAL A O 1
ATOM 1868 N N . ARG A 1 241 ? -6.039 -4.185 11.705 1.00 90.62 241 ARG A N 1
ATOM 1869 C CA . ARG A 1 241 ? -4.787 -4.916 11.905 1.00 90.62 241 ARG A CA 1
ATOM 1870 C C . ARG A 1 241 ? -4.303 -5.539 10.592 1.00 90.62 241 ARG A C 1
ATOM 1872 O O . ARG A 1 241 ? -5.121 -6.042 9.812 1.00 90.62 241 ARG A O 1
ATOM 1879 N N . PRO A 1 242 ? -2.982 -5.530 10.340 1.00 90.50 242 PRO A N 1
ATOM 1880 C CA . PRO A 1 242 ? -2.410 -6.204 9.185 1.00 90.50 242 PRO A CA 1
ATOM 1881 C C . PRO A 1 242 ? -2.417 -7.728 9.357 1.00 90.50 242 PRO A C 1
ATOM 1883 O O . PRO A 1 242 ? -2.466 -8.224 10.479 1.00 90.50 242 PRO A O 1
ATOM 1886 N N . ALA A 1 243 ? -2.289 -8.479 8.261 1.00 87.81 243 ALA A N 1
ATOM 1887 C CA . ALA A 1 243 ? -2.219 -9.947 8.297 1.00 87.81 243 ALA A CA 1
ATOM 1888 C C . ALA A 1 243 ? -1.059 -10.500 9.150 1.00 87.81 243 ALA A C 1
ATOM 1890 O O . ALA A 1 243 ? -1.177 -11.577 9.724 1.00 87.81 243 ALA A O 1
ATOM 1891 N N . SER A 1 244 ? 0.033 -9.743 9.286 1.00 87.56 244 SER A N 1
ATOM 1892 C CA . SER A 1 244 ? 1.164 -10.084 10.165 1.00 87.56 244 SER A CA 1
ATOM 1893 C C . SER A 1 244 ? 0.875 -9.947 11.660 1.00 87.56 244 SER A C 1
ATOM 1895 O O . SER A 1 244 ? 1.704 -10.347 12.479 1.00 87.56 244 SER A O 1
ATOM 1897 N N . PHE A 1 245 ? -0.256 -9.356 12.048 1.00 88.88 245 PHE A N 1
ATOM 1898 C CA . PHE A 1 245 ? -0.610 -9.213 13.450 1.00 88.88 245 PHE A CA 1
ATOM 1899 C C . PHE A 1 245 ? -1.144 -10.533 14.008 1.00 88.88 245 PHE A C 1
ATOM 1901 O O . PHE A 1 245 ? -2.198 -11.018 13.606 1.00 88.88 245 PHE A O 1
ATOM 1908 N N . VAL A 1 246 ? -0.431 -11.082 14.990 1.00 83.94 246 VAL A N 1
ATOM 1909 C CA . VAL A 1 246 ? -0.838 -12.286 15.717 1.00 83.94 246 VAL A CA 1
ATOM 1910 C C . VAL A 1 246 ? -1.097 -11.909 17.173 1.00 83.94 246 VAL A C 1
ATOM 1912 O O . VAL A 1 246 ? -0.157 -11.585 17.905 1.00 83.94 246 VAL A O 1
ATOM 1915 N N . SER A 1 247 ? -2.364 -11.970 17.598 1.00 74.00 247 SER A N 1
ATOM 1916 C CA . SER A 1 247 ? -2.808 -11.493 18.919 1.00 74.00 247 SER A CA 1
ATOM 1917 C C . SER A 1 247 ? -2.087 -12.173 20.087 1.00 74.00 247 SER A C 1
ATOM 1919 O O . SER A 1 247 ? -1.741 -11.509 21.058 1.00 74.00 247 SER A O 1
ATOM 1921 N N . SER A 1 248 ? -1.769 -13.467 19.975 1.00 69.50 248 SER A N 1
ATOM 1922 C CA . SER A 1 248 ? -1.062 -14.235 21.014 1.00 69.50 248 SER A CA 1
ATOM 1923 C C . SER A 1 248 ? 0.391 -13.801 21.234 1.00 69.50 248 SER A C 1
ATOM 1925 O O . SER A 1 248 ? 0.956 -14.057 22.294 1.00 69.50 248 SER A O 1
ATOM 1927 N N . SER A 1 249 ? 0.992 -13.136 20.245 1.00 60.31 249 SER A N 1
ATOM 1928 C CA . SER A 1 249 ? 2.363 -12.608 20.294 1.00 60.31 249 SER A CA 1
ATOM 1929 C C . SER A 1 249 ? 2.416 -11.089 20.459 1.00 60.31 249 SER A C 1
ATOM 1931 O O . SER A 1 249 ? 3.500 -10.502 20.521 1.00 60.31 249 SER A O 1
ATOM 1933 N N . ALA A 1 250 ? 1.250 -10.438 20.487 1.00 62.22 250 ALA A N 1
ATOM 1934 C CA . ALA A 1 250 ? 1.164 -8.998 20.578 1.00 62.22 250 ALA A CA 1
ATOM 1935 C C . ALA A 1 250 ? 1.750 -8.523 21.913 1.00 62.22 250 ALA A C 1
ATOM 1937 O O . ALA A 1 250 ? 1.502 -9.088 22.980 1.00 62.22 250 ALA A O 1
ATOM 1938 N N . SER A 1 251 ? 2.558 -7.466 21.826 1.00 62.78 251 SER A N 1
ATOM 1939 C CA . SER A 1 251 ? 3.023 -6.715 22.988 1.00 62.78 251 SER A CA 1
ATOM 1940 C C . SER A 1 251 ? 1.828 -6.340 23.870 1.00 62.78 251 SER A C 1
ATOM 1942 O O . SER A 1 251 ? 0.746 -6.061 23.361 1.00 62.78 251 SER A O 1
ATOM 1944 N N . LYS A 1 252 ? 2.039 -6.286 25.190 1.00 70.56 252 LYS A N 1
ATOM 1945 C CA . LYS A 1 252 ? 1.019 -5.793 26.131 1.00 70.56 252 LYS A CA 1
ATOM 1946 C C . LYS A 1 252 ? 0.594 -4.347 25.846 1.00 70.56 252 LYS A C 1
ATOM 1948 O O . LYS A 1 252 ? -0.484 -3.966 26.286 1.00 70.56 252 LYS A O 1
ATOM 1953 N N . ASN A 1 253 ? 1.449 -3.591 25.155 1.00 82.56 253 ASN A N 1
ATOM 1954 C CA . ASN A 1 253 ? 1.242 -2.193 24.802 1.00 82.56 253 ASN A CA 1
ATOM 1955 C C . ASN A 1 253 ? 0.833 -2.032 23.337 1.00 82.56 253 ASN A C 1
ATOM 1957 O O . ASN A 1 253 ? 1.213 -2.849 22.483 1.00 82.56 253 ASN A O 1
ATOM 1961 N N . LEU A 1 254 ? 0.158 -0.922 23.041 1.00 87.06 254 LEU A N 1
ATOM 1962 C CA . LEU A 1 254 ? -0.265 -0.565 21.696 1.00 87.06 254 LEU A CA 1
ATOM 1963 C C . LEU A 1 254 ? 0.949 -0.219 20.813 1.00 87.06 254 LEU A C 1
ATOM 1965 O O . LEU A 1 254 ? 1.721 0.690 21.102 1.00 87.06 254 LEU A O 1
ATOM 1969 N N . ASP A 1 255 ? 1.115 -0.930 19.693 1.00 88.81 255 ASP A N 1
ATOM 1970 C CA . ASP A 1 255 ? 2.210 -0.695 18.743 1.00 88.81 255 ASP A CA 1
ATOM 1971 C C . ASP A 1 255 ? 1.670 -0.202 17.395 1.00 88.81 255 ASP A C 1
ATOM 1973 O O . ASP A 1 255 ? 0.926 -0.901 16.698 1.00 88.81 255 ASP A O 1
ATOM 1977 N N . GLN A 1 256 ? 2.094 1.000 16.997 1.00 89.81 256 GLN A N 1
ATOM 1978 C CA . GLN A 1 256 ? 1.706 1.633 15.739 1.00 89.81 256 GLN A CA 1
ATOM 1979 C C . GLN A 1 256 ? 2.037 0.779 14.508 1.00 89.81 256 GLN A C 1
ATOM 1981 O O . GLN A 1 256 ? 1.352 0.904 13.489 1.00 89.81 256 GLN A O 1
ATOM 1986 N N . LYS A 1 257 ? 3.071 -0.073 14.555 1.00 88.56 257 LYS A N 1
ATOM 1987 C CA . LYS A 1 257 ? 3.453 -0.903 13.399 1.00 88.56 257 LYS A CA 1
ATOM 1988 C C . LYS A 1 257 ? 2.383 -1.934 13.030 1.00 88.56 257 LYS A C 1
ATOM 1990 O O . LYS A 1 257 ? 2.349 -2.379 11.887 1.00 88.56 257 LYS A O 1
ATOM 1995 N N . TYR A 1 258 ? 1.512 -2.278 13.981 1.00 89.38 258 TYR A N 1
ATOM 1996 C CA . TYR A 1 258 ? 0.391 -3.198 13.801 1.00 89.38 258 TYR A CA 1
ATOM 1997 C C . TYR A 1 258 ? -0.956 -2.476 13.702 1.00 89.38 258 TYR A C 1
ATOM 1999 O O . TYR A 1 258 ? -1.995 -3.075 13.969 1.00 89.38 258 TYR A O 1
ATOM 2007 N N . ILE A 1 259 ? -0.957 -1.189 13.354 1.00 89.19 259 ILE A N 1
ATOM 2008 C CA . ILE A 1 259 ? -2.170 -0.422 13.064 1.00 89.19 259 ILE A CA 1
ATOM 2009 C C . ILE A 1 259 ? -2.055 0.097 11.637 1.00 89.19 259 ILE A C 1
ATOM 2011 O O . ILE A 1 259 ? -1.113 0.824 11.298 1.00 89.19 259 ILE A O 1
ATOM 2015 N N . ILE A 1 260 ? -3.014 -0.287 10.800 1.00 86.44 260 ILE A N 1
ATOM 2016 C CA . ILE A 1 260 ? -3.087 0.185 9.425 1.00 86.44 260 ILE A CA 1
ATOM 2017 C C . ILE A 1 260 ? -3.514 1.647 9.417 1.00 86.44 260 ILE A C 1
ATOM 2019 O O . ILE A 1 260 ? -4.508 2.039 10.021 1.00 86.44 260 ILE A O 1
ATOM 2023 N N . LYS A 1 261 ? -2.720 2.462 8.723 1.00 82.56 261 LYS A N 1
ATOM 2024 C CA . LYS A 1 261 ? -3.000 3.881 8.508 1.00 82.56 261 LYS A CA 1
ATOM 2025 C C . LYS A 1 261 ? -3.904 4.033 7.283 1.00 82.56 261 LYS A C 1
ATOM 2027 O O . LYS A 1 261 ? -3.791 3.235 6.360 1.00 82.56 261 LYS A O 1
ATOM 2032 N N . ASP A 1 262 ? -4.686 5.111 7.257 1.00 64.94 262 ASP A N 1
ATOM 2033 C CA . ASP A 1 262 ? -5.660 5.513 6.215 1.00 64.94 262 ASP A CA 1
ATOM 2034 C C . ASP A 1 262 ? -5.126 5.494 4.763 1.00 64.94 262 ASP A C 1
ATOM 2036 O O . ASP A 1 262 ? -5.870 5.476 3.795 1.00 64.94 262 ASP A O 1
ATOM 2040 N N . ASN A 1 263 ? -3.806 5.414 4.583 1.00 54.25 263 ASN A N 1
ATOM 2041 C CA . ASN A 1 263 ? -3.170 5.333 3.273 1.00 54.25 263 ASN A CA 1
ATOM 2042 C C . ASN A 1 263 ? -2.609 3.921 3.073 1.00 54.25 263 ASN A C 1
ATOM 2044 O O . ASN A 1 263 ? -1.395 3.713 3.196 1.00 54.25 263 ASN A O 1
ATOM 2048 N N . PHE A 1 264 ? -3.477 2.945 2.787 1.00 48.81 264 PHE A N 1
ATOM 2049 C CA . PHE A 1 264 ? -3.020 1.619 2.350 1.00 48.81 264 PHE A CA 1
ATOM 2050 C C . PHE A 1 264 ? -2.319 1.673 0.990 1.00 48.81 264 PHE A C 1
ATOM 2052 O O . PHE A 1 264 ? -1.475 0.844 0.646 1.00 48.81 264 PHE A O 1
ATOM 2059 N N . ALA A 1 265 ? -2.593 2.729 0.243 1.00 43.03 265 ALA A N 1
ATOM 2060 C CA . ALA A 1 265 ? -1.864 3.033 -0.948 1.00 43.03 265 ALA A CA 1
ATOM 2061 C C . ALA A 1 265 ? -0.426 3.444 -0.620 1.00 43.03 265 ALA A C 1
ATOM 2063 O O . ALA A 1 265 ? -0.144 4.482 -0.015 1.00 43.03 265 ALA A O 1
ATOM 2064 N N . SER A 1 266 ? 0.474 2.545 -1.003 1.00 41.38 266 SER A N 1
ATOM 2065 C CA . SER A 1 266 ? 1.923 2.679 -1.050 1.00 41.38 266 SER A CA 1
ATOM 2066 C C . SER A 1 266 ? 2.413 4.130 -0.928 1.00 41.38 266 SER A C 1
ATOM 2068 O O . SER A 1 266 ? 2.462 4.873 -1.904 1.00 41.38 266 SER A O 1
ATOM 2070 N N . LYS A 1 267 ? 2.895 4.516 0.262 1.00 41.94 267 LYS A N 1
ATOM 2071 C CA . LYS A 1 267 ? 3.661 5.762 0.500 1.00 41.94 267 LYS A CA 1
ATOM 2072 C C . LYS A 1 267 ? 4.959 5.873 -0.330 1.00 41.94 267 LYS A C 1
ATOM 2074 O O . LYS A 1 267 ? 5.790 6.734 -0.049 1.00 41.94 267 LYS A O 1
ATOM 2079 N N . ASN A 1 268 ? 5.177 4.984 -1.297 1.00 41.28 268 ASN A N 1
ATOM 2080 C CA . ASN A 1 268 ? 6.337 4.991 -2.177 1.00 41.28 268 ASN A CA 1
ATOM 2081 C C . ASN A 1 268 ? 6.095 5.737 -3.492 1.00 41.28 268 ASN A C 1
ATOM 2083 O O . ASN A 1 268 ? 6.989 5.714 -4.328 1.00 41.28 268 ASN A O 1
ATOM 2087 N N . LEU A 1 269 ? 4.944 6.392 -3.681 1.00 43.59 269 LEU A N 1
ATOM 2088 C CA . LEU A 1 269 ? 4.741 7.233 -4.853 1.00 43.59 269 LEU A CA 1
ATOM 2089 C C . LEU A 1 269 ? 4.102 8.575 -4.493 1.00 43.59 269 LEU A C 1
ATOM 2091 O O . LEU A 1 269 ? 2.895 8.688 -4.283 1.00 43.59 269 LEU A O 1
ATOM 2095 N N . ASP A 1 270 ? 4.939 9.610 -4.445 1.00 40.22 270 ASP A N 1
ATOM 2096 C CA . ASP A 1 270 ? 4.477 10.991 -4.524 1.00 40.22 270 ASP A CA 1
ATOM 2097 C C . ASP A 1 270 ? 3.998 11.240 -5.961 1.00 40.22 270 ASP A C 1
ATOM 2099 O O . ASP A 1 270 ? 4.791 11.644 -6.798 1.00 40.22 270 ASP A O 1
ATOM 2103 N N . GLN A 1 271 ? 2.731 10.925 -6.256 1.00 35.41 271 GLN A N 1
ATOM 2104 C CA . GLN A 1 271 ? 1.789 11.735 -7.053 1.00 35.41 271 GLN A CA 1
ATOM 2105 C C . GLN A 1 271 ? 0.630 10.902 -7.639 1.00 35.41 271 GLN A C 1
ATOM 2107 O O . GLN A 1 271 ? 0.793 10.024 -8.477 1.00 35.41 271 GLN A O 1
ATOM 2112 N N . LYS A 1 272 ? -0.579 11.303 -7.223 1.00 38.75 272 LYS A N 1
ATOM 2113 C CA . LYS A 1 272 ? -1.852 11.330 -7.970 1.00 38.75 272 LYS A CA 1
ATOM 2114 C C . LYS A 1 272 ? -2.557 10.027 -8.390 1.00 38.75 272 LYS A C 1
ATOM 2116 O O . LYS A 1 272 ? -3.758 10.107 -8.611 1.00 38.75 272 LYS A O 1
ATOM 2121 N N . TYR A 1 273 ? -1.910 8.863 -8.426 1.00 45.16 273 TYR A N 1
ATOM 2122 C CA . TYR A 1 273 ? -2.537 7.620 -8.946 1.00 45.16 273 TYR A CA 1
ATOM 2123 C C . TYR A 1 273 ? -2.768 6.533 -7.898 1.00 45.16 273 TYR A C 1
ATOM 2125 O O . TYR A 1 273 ? -2.922 5.353 -8.185 1.00 45.16 273 TYR A O 1
ATOM 2133 N N . ILE A 1 274 ? -2.810 6.963 -6.650 1.00 43.25 274 ILE A N 1
ATOM 2134 C CA . ILE A 1 274 ? -3.281 6.167 -5.539 1.00 43.25 274 ILE A CA 1
ATOM 2135 C C . ILE A 1 274 ? -4.804 6.286 -5.538 1.00 43.25 274 ILE A C 1
ATOM 2137 O O . ILE A 1 274 ? -5.323 7.378 -5.291 1.00 43.25 274 ILE A O 1
ATOM 2141 N N . ILE A 1 275 ? -5.506 5.185 -5.815 1.00 40.06 275 ILE A N 1
ATOM 2142 C CA . ILE A 1 275 ? -6.916 5.062 -5.448 1.00 40.06 275 ILE A CA 1
ATOM 2143 C C . ILE A 1 275 ? -6.954 5.295 -3.936 1.00 40.06 275 ILE A C 1
ATOM 2145 O O . ILE A 1 275 ? -6.415 4.516 -3.147 1.00 40.06 275 ILE A O 1
ATOM 2149 N N . LYS A 1 276 ? -7.453 6.468 -3.541 1.00 45.56 276 LYS A N 1
ATOM 2150 C CA . LYS A 1 276 ? -7.734 6.769 -2.144 1.00 45.56 276 LYS A CA 1
ATOM 2151 C C . LYS A 1 276 ? -9.009 6.021 -1.804 1.00 45.56 276 LYS A C 1
ATOM 2153 O O . LYS A 1 276 ? -10.089 6.601 -1.851 1.00 45.56 276 LYS A O 1
ATOM 2158 N N . ASP A 1 277 ? -8.867 4.749 -1.472 1.00 52.28 277 ASP A N 1
ATOM 2159 C CA . ASP A 1 277 ? -9.909 4.070 -0.723 1.00 52.28 277 ASP A CA 1
ATOM 2160 C C . ASP A 1 277 ? -9.889 4.700 0.665 1.00 52.28 277 ASP A C 1
ATOM 2162 O O . ASP A 1 277 ? -9.064 4.351 1.509 1.00 52.28 277 ASP A O 1
ATOM 2166 N N . ASN A 1 278 ? -10.730 5.719 0.860 1.00 60.75 278 ASN A N 1
ATOM 2167 C CA . ASN A 1 278 ? -10.990 6.266 2.183 1.00 60.75 278 ASN A CA 1
ATOM 2168 C C . ASN A 1 278 ? -11.633 5.131 2.977 1.00 60.75 278 ASN A C 1
ATOM 2170 O O . ASN A 1 278 ? -12.814 4.830 2.799 1.00 60.75 278 ASN A O 1
ATOM 2174 N N . LEU A 1 279 ? -10.825 4.444 3.777 1.00 74.62 279 LEU A N 1
ATOM 2175 C CA . LEU A 1 279 ? -11.266 3.264 4.491 1.00 74.62 279 LEU A CA 1
ATOM 2176 C C . LEU A 1 279 ? -12.170 3.740 5.627 1.00 74.62 279 LEU A C 1
ATOM 2178 O O . LEU A 1 279 ? -11.700 4.337 6.587 1.00 74.62 279 LEU A O 1
ATOM 2182 N N . GLU A 1 280 ? -13.474 3.522 5.520 1.00 88.38 280 GLU A N 1
ATOM 2183 C CA . GLU A 1 280 ? -14.424 3.908 6.559 1.00 88.38 280 GLU A CA 1
ATOM 2184 C C . GLU A 1 280 ? -14.841 2.678 7.371 1.00 88.38 280 GLU A C 1
ATOM 2186 O O . GLU A 1 280 ? -15.038 1.588 6.828 1.00 88.38 280 GLU A O 1
ATOM 2191 N N . LEU A 1 281 ? -14.987 2.836 8.690 1.00 91.19 281 LEU A N 1
ATOM 2192 C CA . LEU A 1 281 ? -15.591 1.806 9.536 1.00 91.19 281 LEU A CA 1
ATOM 2193 C C . LEU A 1 281 ? -16.980 2.245 9.974 1.00 91.19 281 LEU A C 1
ATOM 2195 O O . LEU A 1 281 ? -17.189 3.374 10.418 1.00 91.19 281 LEU A O 1
ATOM 2199 N N . SER A 1 282 ? -17.922 1.312 9.908 1.00 93.50 282 SER A N 1
ATOM 2200 C CA . SER A 1 282 ? -19.251 1.463 10.482 1.00 93.50 282 SER A CA 1
ATOM 2201 C C . SER A 1 282 ? -19.404 0.553 11.691 1.00 93.50 282 SER A C 1
ATOM 2203 O O . SER A 1 282 ? -18.955 -0.593 11.676 1.00 93.50 282 SER A O 1
ATOM 2205 N N . MET A 1 283 ? -20.039 1.068 12.741 1.00 95.31 283 MET A N 1
ATOM 2206 C CA . MET A 1 283 ? -20.426 0.302 13.919 1.00 95.31 283 MET A CA 1
ATOM 2207 C C . MET A 1 283 ? -21.940 0.340 14.079 1.00 95.31 283 MET A C 1
ATOM 2209 O O . MET A 1 283 ? -22.527 1.420 14.114 1.00 95.31 283 MET A O 1
ATOM 2213 N N . GLU A 1 284 ? -22.549 -0.831 14.248 1.00 94.69 284 GLU A N 1
ATOM 2214 C CA . GLU A 1 284 ? -23.962 -1.017 14.561 1.00 94.69 284 GLU A CA 1
ATOM 2215 C C . GLU A 1 284 ? -24.133 -1.688 15.932 1.00 94.69 284 GLU A C 1
ATOM 2217 O O . GLU A 1 284 ? -23.438 -2.650 16.256 1.00 94.69 284 GLU A O 1
ATOM 2222 N N . VAL A 1 285 ? -25.088 -1.206 16.728 1.00 92.75 285 VAL A N 1
ATOM 2223 C CA . VAL A 1 285 ? -25.441 -1.755 18.040 1.00 92.75 285 VAL A CA 1
ATOM 2224 C C . VAL A 1 285 ? -26.902 -2.188 18.045 1.00 92.75 285 VAL A C 1
ATOM 2226 O O . VAL A 1 285 ? -27.802 -1.380 17.788 1.00 92.75 285 VAL A O 1
ATOM 2229 N N . LYS A 1 286 ? -27.137 -3.457 18.381 1.00 93.31 286 LYS A N 1
ATOM 2230 C CA . LYS A 1 286 ? -28.468 -4.064 18.532 1.00 93.31 286 LYS A CA 1
ATOM 2231 C C . LYS A 1 286 ? -28.641 -4.625 19.936 1.00 93.31 286 LYS A C 1
ATOM 2233 O O . LYS A 1 286 ? -27.682 -5.101 20.530 1.00 93.31 286 LYS A O 1
ATOM 2238 N N . LEU A 1 287 ? -29.865 -4.597 20.445 1.00 90.69 287 LEU A N 1
ATOM 2239 C CA . LEU A 1 287 ? -30.263 -5.264 21.680 1.00 90.69 287 LEU A CA 1
ATOM 2240 C C . LEU A 1 287 ? -31.263 -6.364 21.354 1.00 90.69 287 LEU A C 1
ATOM 2242 O O . LEU A 1 287 ? -32.298 -6.096 20.750 1.00 90.69 287 LEU A O 1
ATOM 2246 N N . MET A 1 288 ? -30.970 -7.579 21.795 1.00 87.81 288 MET A N 1
ATOM 2247 C CA . MET A 1 288 ? -31.937 -8.662 21.875 1.00 87.81 288 MET A CA 1
ATOM 2248 C C . MET A 1 288 ? -32.404 -8.772 23.324 1.00 87.81 288 MET A C 1
ATOM 2250 O O . MET A 1 288 ? -31.625 -9.129 24.212 1.00 87.81 288 MET A O 1
ATOM 2254 N N . ASP A 1 289 ? -33.665 -8.427 23.568 1.00 81.56 289 ASP A N 1
ATOM 2255 C CA . ASP A 1 289 ? -34.312 -8.687 24.849 1.00 81.56 289 ASP A CA 1
ATOM 2256 C C . ASP A 1 289 ? -35.074 -10.027 24.806 1.00 81.56 289 ASP A C 1
ATOM 2258 O O . ASP A 1 289 ? -35.072 -10.740 23.799 1.00 81.56 289 ASP A O 1
ATOM 2262 N N . GLY A 1 290 ? -35.691 -10.418 25.924 1.00 70.88 290 GLY A N 1
ATOM 2263 C CA . GLY A 1 290 ? -36.367 -11.713 26.065 1.00 70.88 290 GLY A CA 1
ATOM 2264 C C . GLY A 1 290 ? -37.496 -11.988 25.056 1.00 70.88 290 GLY A C 1
ATOM 2265 O O . GLY A 1 290 ? -38.008 -13.105 25.033 1.00 70.88 290 GLY A O 1
ATOM 2266 N N . THR A 1 291 ? -37.884 -11.017 24.219 1.00 66.88 291 THR A N 1
ATOM 2267 C CA . THR A 1 291 ? -38.981 -11.134 23.246 1.00 66.88 291 THR A CA 1
ATOM 2268 C C . THR A 1 291 ? -38.572 -11.643 21.855 1.00 66.88 291 THR A C 1
ATOM 2270 O O . THR A 1 291 ? -39.413 -11.694 20.967 1.00 66.88 291 THR A O 1
ATOM 2273 N N . LYS A 1 292 ? -37.326 -12.104 21.653 1.00 67.38 292 LYS A N 1
ATOM 2274 C CA . LYS A 1 292 ? -36.744 -12.547 20.356 1.00 67.38 292 LYS A CA 1
ATOM 2275 C C . LYS A 1 292 ? -36.623 -11.459 19.276 1.00 67.38 292 LYS A C 1
ATOM 2277 O O . LYS A 1 292 ? -35.898 -11.685 18.308 1.00 67.38 292 LYS A O 1
ATOM 2282 N N . ASP A 1 293 ? -37.232 -10.291 19.450 1.00 76.62 293 ASP A N 1
ATOM 2283 C CA . ASP A 1 293 ? -37.079 -9.161 18.536 1.00 76.62 293 ASP A CA 1
ATOM 2284 C C . ASP A 1 293 ? -35.777 -8.390 18.807 1.00 76.62 293 ASP A C 1
ATOM 2286 O O . ASP A 1 293 ? -35.453 -8.014 19.937 1.00 76.62 293 ASP A O 1
ATOM 2290 N N . THR A 1 294 ? -35.001 -8.138 17.748 1.00 84.00 294 THR A N 1
ATOM 2291 C CA . THR A 1 294 ? -33.770 -7.342 17.828 1.00 84.00 294 THR A CA 1
ATOM 2292 C C . THR A 1 294 ? -34.079 -5.862 17.644 1.00 84.00 294 THR A C 1
ATOM 2294 O O . THR A 1 294 ? -34.487 -5.432 16.563 1.00 84.00 294 THR A O 1
ATOM 2297 N N . LYS A 1 295 ? -33.818 -5.053 18.669 1.00 87.88 295 LYS A N 1
ATOM 2298 C CA . LYS A 1 295 ? -33.973 -3.601 18.626 1.00 87.88 295 LYS A CA 1
ATOM 2299 C C . LYS A 1 295 ? -32.671 -2.925 18.200 1.00 87.88 295 LYS A C 1
ATOM 2301 O O . LYS A 1 295 ? -31.654 -3.041 18.881 1.00 87.88 295 LYS A O 1
ATOM 2306 N N . HIS A 1 296 ? -32.712 -2.163 17.111 1.00 90.94 296 HIS A N 1
ATOM 2307 C CA . HIS A 1 296 ? -31.615 -1.275 16.725 1.00 90.94 296 HIS A CA 1
ATOM 2308 C C . HIS A 1 296 ? -31.466 -0.123 17.735 1.00 90.94 296 HIS A C 1
ATOM 2310 O O . HIS A 1 296 ? -32.464 0.483 18.136 1.00 90.94 296 HIS A O 1
ATOM 2316 N N . ILE A 1 297 ? -30.231 0.181 18.144 1.00 88.56 297 ILE A N 1
ATOM 2317 C CA . ILE A 1 297 ? -29.932 1.263 19.096 1.00 88.56 297 ILE A CA 1
ATOM 2318 C C . ILE A 1 297 ? -29.102 2.367 18.448 1.00 88.56 297 ILE A C 1
ATOM 2320 O O . ILE A 1 297 ? -29.412 3.547 18.611 1.00 88.56 297 ILE A O 1
ATOM 2324 N N . TYR A 1 298 ? -28.027 1.992 17.760 1.00 89.56 298 TYR A N 1
ATOM 2325 C CA . TYR A 1 298 ? -27.040 2.941 17.269 1.00 89.56 298 TYR A CA 1
ATOM 2326 C C . TYR A 1 298 ? -26.397 2.437 15.984 1.00 89.56 298 TYR A C 1
ATOM 2328 O O . TYR A 1 298 ? -26.043 1.266 15.886 1.00 89.56 298 TYR A O 1
ATOM 2336 N N . SER A 1 299 ? -26.196 3.338 15.026 1.00 92.31 299 SER A N 1
ATOM 2337 C CA . SER A 1 299 ? -25.279 3.139 13.910 1.00 92.31 299 SER A CA 1
ATOM 2338 C C . SER A 1 299 ? -24.474 4.406 13.676 1.00 92.31 299 SER A C 1
ATOM 2340 O O . SER A 1 299 ? -25.004 5.521 13.758 1.00 92.31 299 SER A O 1
ATOM 2342 N N . LYS A 1 300 ? -23.181 4.247 13.397 1.00 93.19 300 LYS A N 1
ATOM 2343 C CA . LYS A 1 300 ? -22.315 5.355 13.009 1.00 93.19 300 LYS A CA 1
ATOM 2344 C C . LYS A 1 300 ? -21.185 4.871 12.124 1.00 93.19 300 LYS A C 1
ATOM 2346 O O . LYS A 1 300 ? -20.501 3.916 12.462 1.00 93.19 300 LYS A O 1
ATOM 2351 N N . CYS A 1 301 ? -20.958 5.619 11.053 1.00 92.31 301 CYS A N 1
ATOM 2352 C CA . CYS A 1 301 ? -19.770 5.527 10.224 1.00 92.31 301 CYS A CA 1
ATOM 2353 C C . CYS A 1 301 ? -18.746 6.593 10.647 1.00 92.31 301 CYS A C 1
ATOM 2355 O O . CYS A 1 301 ? -19.132 7.729 10.971 1.00 92.31 301 CYS A O 1
ATOM 2357 N N . VAL A 1 302 ? -17.469 6.211 10.701 1.00 91.88 302 VAL A N 1
ATOM 2358 C CA . VAL A 1 302 ? -16.340 7.080 11.049 1.00 91.88 302 VAL A CA 1
ATOM 2359 C C . VAL A 1 302 ? -15.148 6.817 10.131 1.00 91.88 302 VAL A C 1
ATOM 2361 O O . VAL A 1 302 ? -14.863 5.680 9.752 1.00 91.88 302 VAL A O 1
ATOM 2364 N N . THR A 1 303 ? -14.425 7.887 9.823 1.00 89.69 303 THR A N 1
ATOM 2365 C CA . THR A 1 303 ? -13.123 7.847 9.156 1.00 89.69 303 THR A CA 1
ATOM 2366 C C . THR A 1 303 ? -12.017 7.630 10.192 1.00 89.69 303 THR A C 1
ATOM 2368 O O . THR A 1 303 ? -12.199 7.960 11.373 1.00 89.69 303 THR A O 1
ATOM 2371 N N . PRO A 1 304 ? -10.849 7.111 9.794 1.00 89.81 304 PRO A N 1
ATOM 2372 C CA . PRO A 1 304 ? -9.732 6.958 10.706 1.00 89.81 304 PRO A CA 1
ATOM 2373 C C . PRO A 1 304 ? -9.200 8.323 11.141 1.00 89.81 304 PRO A C 1
ATOM 2375 O O . PRO A 1 304 ? -9.255 9.328 10.435 1.00 89.81 304 PRO A O 1
ATOM 2378 N N . SER A 1 305 ? -8.651 8.341 12.344 1.00 90.88 305 SER A N 1
ATOM 2379 C CA . SER A 1 305 ? -8.143 9.529 13.011 1.00 90.88 305 SER A CA 1
ATOM 2380 C C . SER A 1 305 ? -6.804 9.232 13.685 1.00 90.88 305 SER A C 1
ATOM 2382 O O . SER A 1 305 ? -6.246 8.129 13.578 1.00 90.88 305 SER A O 1
ATOM 2384 N N . SER A 1 306 ? -6.260 10.238 14.362 1.00 91.12 306 SER A N 1
ATOM 2385 C CA . SER A 1 306 ? -5.042 10.112 15.151 1.00 91.12 306 SER A CA 1
ATOM 2386 C C . SER A 1 306 ? -5.216 10.687 16.546 1.00 91.12 306 SER A C 1
ATOM 2388 O O . SER A 1 306 ? -5.845 11.732 16.703 1.00 91.12 306 SER A O 1
ATOM 2390 N N . ARG A 1 307 ? -4.605 10.039 17.537 1.00 92.56 307 ARG A N 1
ATOM 2391 C CA . ARG A 1 307 ? -4.600 10.460 18.941 1.00 92.56 307 ARG A CA 1
ATOM 2392 C C . ARG A 1 307 ? -3.291 10.031 19.590 1.00 92.56 307 ARG A C 1
ATOM 2394 O O . ARG A 1 307 ? -2.842 8.912 19.366 1.00 92.56 307 ARG A O 1
ATOM 2401 N N . ASN A 1 308 ? -2.670 10.929 20.351 1.00 89.25 308 ASN A N 1
ATOM 2402 C CA . ASN A 1 308 ? -1.457 10.666 21.138 1.00 89.25 308 ASN A CA 1
ATOM 2403 C C . ASN A 1 308 ? -0.321 9.988 20.342 1.00 89.25 308 ASN A C 1
ATOM 2405 O O . ASN A 1 308 ? 0.340 9.072 20.816 1.00 89.25 308 ASN A O 1
ATOM 2409 N N . GLY A 1 309 ? -0.108 10.423 19.094 1.00 87.19 309 GLY A N 1
ATOM 2410 C CA . GLY A 1 309 ? 0.936 9.886 18.209 1.00 87.19 309 GLY A CA 1
ATOM 2411 C C . GLY A 1 309 ? 0.571 8.586 17.478 1.00 87.19 309 GLY A C 1
ATOM 2412 O O . GLY A 1 309 ? 1.311 8.166 16.587 1.00 87.19 309 GLY A O 1
ATOM 2413 N N . PHE A 1 310 ? -0.579 7.985 17.787 1.00 91.25 310 PHE A N 1
ATOM 2414 C CA . PHE A 1 310 ? -1.129 6.855 17.046 1.00 91.25 310 PHE A CA 1
ATOM 2415 C C . PHE A 1 310 ? -2.042 7.334 15.916 1.00 91.25 310 PHE A C 1
ATOM 2417 O O . PHE A 1 310 ? -2.798 8.289 16.067 1.00 91.25 310 PHE A O 1
ATOM 2424 N N . HIS A 1 311 ? -1.988 6.653 14.777 1.00 91.06 311 HIS A N 1
ATOM 2425 C CA . HIS A 1 311 ? -2.737 6.937 13.556 1.00 91.06 311 HIS A CA 1
ATOM 2426 C C . HIS A 1 311 ? -3.470 5.685 13.080 1.00 91.06 311 HIS A C 1
ATOM 2428 O O . HIS A 1 311 ? -2.931 4.583 13.209 1.00 91.06 311 HIS A O 1
ATOM 2434 N N . GLY A 1 312 ? -4.622 5.879 12.432 1.00 90.44 312 GLY A N 1
ATOM 2435 C CA . GLY A 1 312 ? -5.471 4.783 11.951 1.00 90.44 312 GLY A CA 1
ATOM 2436 C C . GLY A 1 312 ? -6.503 4.332 12.987 1.00 90.44 312 GLY A C 1
ATOM 2437 O O . GLY A 1 312 ? -6.901 3.171 12.992 1.00 90.44 312 GLY A O 1
ATOM 2438 N N . LEU A 1 313 ? -6.884 5.230 13.902 1.00 93.38 313 LEU A N 1
ATOM 2439 C CA . LEU A 1 313 ? -7.827 4.952 14.983 1.00 93.38 313 LEU A CA 1
ATOM 2440 C C . LEU A 1 313 ? -9.250 5.318 14.560 1.00 93.38 313 LEU A C 1
ATOM 2442 O O . LEU A 1 313 ? -9.504 6.459 14.176 1.00 93.38 313 LEU A O 1
ATOM 2446 N N . TYR A 1 314 ? -10.187 4.391 14.704 1.00 93.94 314 TYR A N 1
ATOM 2447 C CA . TYR A 1 314 ? -11.607 4.623 14.456 1.00 93.94 314 TYR A CA 1
ATOM 2448 C C . TYR A 1 314 ? -12.308 4.804 15.796 1.00 93.94 314 TYR A C 1
ATOM 2450 O O . TYR A 1 314 ? -12.459 3.850 16.559 1.00 93.94 314 TYR A O 1
ATOM 2458 N N . ILE A 1 315 ? -12.678 6.046 16.109 1.00 94.31 315 ILE A N 1
ATOM 2459 C CA . ILE A 1 315 ? -13.210 6.427 17.420 1.00 94.31 315 ILE A CA 1
ATOM 2460 C C . ILE A 1 315 ? -14.718 6.642 17.295 1.00 94.31 315 ILE A C 1
ATOM 2462 O O . ILE A 1 315 ? -15.180 7.602 16.678 1.00 94.31 315 ILE A O 1
ATOM 2466 N N . PHE A 1 316 ? -15.495 5.744 17.893 1.00 94.44 316 PHE A N 1
ATOM 2467 C CA . PHE A 1 316 ? -16.950 5.797 17.903 1.00 94.44 316 PHE A CA 1
ATOM 2468 C C . PHE A 1 316 ? -17.452 6.421 19.210 1.00 94.44 316 PHE A C 1
ATOM 2470 O O . PHE A 1 316 ? -17.292 5.812 20.269 1.00 94.44 316 PHE A O 1
ATOM 2477 N N . PRO A 1 317 ? -18.117 7.589 19.177 1.00 92.69 317 PRO A N 1
ATOM 2478 C CA . PRO A 1 317 ? -18.735 8.146 20.375 1.00 92.69 317 PRO A CA 1
ATOM 2479 C C . PRO A 1 317 ? -19.942 7.291 20.777 1.00 92.69 317 PRO A C 1
ATOM 2481 O O . PRO A 1 317 ? -20.802 7.016 19.937 1.00 92.69 317 PRO A O 1
ATOM 2484 N N . LEU A 1 318 ? -20.029 6.901 22.048 1.00 90.69 318 LEU A N 1
ATOM 2485 C CA . LEU A 1 318 ? -21.096 6.047 22.572 1.00 90.69 318 LEU A CA 1
ATOM 2486 C C . LEU A 1 318 ? -21.715 6.632 23.843 1.00 90.69 318 LEU A C 1
ATOM 2488 O O . LEU A 1 318 ? -22.829 7.147 23.782 1.00 90.69 318 LEU A O 1
ATOM 2492 N N . GLY A 1 319 ? -21.007 6.603 24.976 1.00 86.19 319 GLY A N 1
ATOM 2493 C CA . GLY A 1 319 ? -21.568 6.956 26.284 1.00 86.19 319 GLY A CA 1
ATOM 2494 C C . GLY A 1 319 ? -22.063 8.398 26.394 1.00 86.19 319 GLY A C 1
ATOM 2495 O O . GLY A 1 319 ? -23.044 8.655 27.083 1.00 86.19 319 GLY A O 1
ATOM 2496 N N . CYS A 1 320 ? -21.480 9.332 25.636 1.00 84.31 320 CYS A N 1
ATOM 2497 C CA . CYS A 1 320 ? -21.979 10.711 25.573 1.00 84.31 320 CYS A CA 1
ATOM 2498 C C . CYS A 1 320 ? -23.353 10.821 24.886 1.00 84.31 320 CYS A C 1
ATOM 2500 O O . CYS A 1 320 ? -24.112 11.739 25.174 1.00 84.31 320 CYS A O 1
ATOM 2502 N N . LYS A 1 321 ? -23.670 9.903 23.963 1.00 86.12 321 LYS A N 1
ATOM 2503 C CA . LYS A 1 321 ? -24.944 9.876 23.224 1.00 86.12 321 LYS A CA 1
ATOM 2504 C C . LYS A 1 321 ? -25.971 8.949 23.865 1.00 86.12 321 LYS A C 1
ATOM 2506 O O . LYS A 1 321 ? -27.164 9.224 23.808 1.00 86.12 321 LYS A O 1
ATOM 2511 N N . PHE A 1 322 ? -25.503 7.863 24.472 1.00 88.69 322 PHE A N 1
ATOM 2512 C CA . PHE A 1 322 ? -26.329 6.819 25.067 1.00 88.69 322 PHE A CA 1
ATOM 2513 C C . PHE A 1 322 ? -25.875 6.531 26.504 1.00 88.69 322 PHE A C 1
ATOM 2515 O O . PHE A 1 322 ? -25.430 5.423 26.786 1.00 88.69 322 PHE A O 1
ATOM 2522 N N . PRO A 1 323 ? -25.988 7.489 27.442 1.00 87.31 323 PRO A N 1
ATOM 2523 C CA . PRO A 1 323 ? -25.515 7.304 28.820 1.00 87.31 323 PRO A CA 1
ATOM 2524 C C . PRO A 1 323 ? -26.251 6.183 29.572 1.00 87.31 323 PRO A C 1
ATOM 2526 O O . PRO A 1 323 ? -25.742 5.659 30.554 1.00 87.31 323 PRO A O 1
ATOM 2529 N N . GLN A 1 324 ? -27.439 5.793 29.099 1.00 88.50 324 GLN A N 1
ATOM 2530 C CA . GLN A 1 324 ? -28.277 4.735 29.673 1.00 88.50 324 GLN A CA 1
ATOM 2531 C C . GLN A 1 324 ? -28.269 3.448 28.825 1.00 88.50 324 GLN A C 1
ATOM 2533 O O . GLN A 1 324 ? -29.207 2.657 28.902 1.00 88.50 324 GLN A O 1
ATOM 2538 N N . LEU A 1 325 ? -27.235 3.232 27.993 1.00 88.50 325 LEU A N 1
ATOM 2539 C CA . LEU A 1 325 ? -27.189 2.114 27.040 1.00 88.50 325 LEU A CA 1
ATOM 2540 C C . LEU A 1 325 ? -27.447 0.755 27.701 1.00 88.50 325 LEU A C 1
ATOM 2542 O O . LEU A 1 325 ? -28.255 -0.010 27.194 1.00 88.50 325 LEU A O 1
ATOM 2546 N N . PHE A 1 326 ? -26.809 0.482 28.841 1.00 89.19 326 PHE A N 1
ATOM 2547 C CA . PHE A 1 326 ? -26.903 -0.802 29.541 1.00 89.19 326 PHE A CA 1
ATOM 2548 C C . PHE A 1 326 ? -27.999 -0.837 30.617 1.00 89.19 326 PHE A C 1
ATOM 2550 O O . PHE A 1 326 ? -27.901 -1.590 31.580 1.00 89.19 326 PHE A O 1
ATOM 2557 N N . GLN A 1 327 ? -29.052 -0.021 30.511 1.00 87.62 327 GLN A N 1
ATOM 2558 C CA . GLN A 1 327 ? -30.116 0.002 31.524 1.00 87.62 327 GLN A CA 1
ATOM 2559 C C . GLN A 1 327 ? -31.035 -1.228 31.460 1.00 87.62 327 GLN A C 1
ATOM 2561 O O . GLN A 1 327 ? -31.551 -1.671 32.486 1.00 87.62 327 GLN A O 1
ATOM 2566 N N . LYS A 1 328 ? -31.260 -1.784 30.264 1.00 87.19 328 LYS A N 1
ATOM 2567 C CA . LYS A 1 328 ? -32.104 -2.971 30.078 1.00 87.19 328 LYS A CA 1
ATOM 2568 C C . LYS A 1 328 ? -31.270 -4.247 30.111 1.00 87.19 328 LYS A C 1
ATOM 2570 O O . LYS A 1 328 ? -30.194 -4.295 29.523 1.00 87.19 328 LYS A O 1
ATOM 2575 N N . ALA A 1 329 ? -31.798 -5.293 30.741 1.00 87.12 329 ALA A N 1
ATOM 2576 C CA . ALA A 1 329 ? -31.223 -6.629 30.645 1.00 87.12 329 ALA A CA 1
ATOM 2577 C C . ALA A 1 329 ? -31.461 -7.214 29.243 1.00 87.12 329 ALA A C 1
ATOM 2579 O O . ALA A 1 329 ? -32.547 -7.069 28.681 1.00 87.12 329 ALA A O 1
ATOM 2580 N N . GLY A 1 330 ? -30.447 -7.874 28.690 1.00 88.56 330 GLY A N 1
ATOM 2581 C CA . GLY A 1 330 ? -30.491 -8.490 27.367 1.00 88.56 330 GLY A CA 1
ATOM 2582 C C . GLY A 1 330 ? -29.095 -8.644 26.773 1.00 88.56 330 GLY A C 1
ATOM 2583 O O . GLY A 1 330 ? -28.095 -8.355 27.431 1.00 88.56 330 GLY A O 1
ATOM 2584 N N . VAL A 1 331 ? -29.034 -9.102 25.525 1.00 89.12 331 VAL A N 1
ATOM 2585 C CA . VAL A 1 331 ? -27.778 -9.266 24.785 1.00 89.12 331 VAL A CA 1
ATOM 2586 C C . VAL A 1 331 ? -27.577 -8.058 23.879 1.00 89.12 331 VAL A C 1
ATOM 2588 O O . VAL A 1 331 ? -28.361 -7.831 22.958 1.00 89.12 331 VAL A O 1
ATOM 2591 N N . TYR A 1 332 ? -26.522 -7.286 24.139 1.00 89.75 332 TYR A N 1
ATOM 2592 C CA . TYR A 1 332 ? -26.104 -6.178 23.284 1.00 89.75 332 TYR A CA 1
ATOM 2593 C C . TYR A 1 332 ? -25.062 -6.680 22.284 1.00 89.75 332 TYR A C 1
ATOM 2595 O O . TYR A 1 332 ? -23.992 -7.142 22.673 1.00 89.75 332 TYR A O 1
ATOM 2603 N N . THR A 1 333 ? -25.361 -6.582 20.994 1.00 91.25 333 THR A N 1
ATOM 2604 C CA . THR A 1 333 ? -24.461 -6.978 19.910 1.00 91.25 333 THR A CA 1
ATOM 2605 C C . THR A 1 333 ? -23.882 -5.737 19.252 1.00 91.25 333 THR A C 1
ATOM 2607 O O . THR A 1 333 ? -24.624 -4.929 18.694 1.00 91.25 333 THR A O 1
ATOM 2610 N N . PHE A 1 334 ? -22.557 -5.616 19.287 1.00 92.62 334 PHE A N 1
ATOM 2611 C CA . PHE A 1 334 ? -21.795 -4.591 18.581 1.00 92.62 334 PHE A CA 1
ATOM 2612 C C . PHE A 1 334 ? -21.193 -5.225 17.328 1.00 92.62 334 PHE A C 1
ATOM 2614 O O . PHE A 1 334 ? -20.408 -6.164 17.423 1.00 92.62 334 PHE A O 1
ATOM 2621 N N . THR A 1 335 ? -21.576 -4.734 16.156 1.00 93.12 335 THR A N 1
ATOM 2622 C CA . THR A 1 335 ? -21.059 -5.199 14.865 1.00 93.12 335 THR A CA 1
ATOM 2623 C C . THR A 1 335 ? -20.236 -4.082 14.251 1.00 93.12 335 THR A C 1
ATOM 2625 O O . THR A 1 335 ? -20.759 -2.990 14.056 1.00 93.12 335 THR A O 1
ATOM 2628 N N . VAL A 1 336 ? -18.965 -4.341 13.948 1.00 93.12 336 VAL A N 1
ATOM 2629 C CA . VAL A 1 336 ? -18.078 -3.381 13.278 1.00 93.12 336 VAL A CA 1
ATOM 2630 C C . VAL A 1 336 ? -17.662 -3.961 11.935 1.00 93.12 336 VAL A C 1
ATOM 2632 O O . VAL A 1 336 ? -17.250 -5.117 11.868 1.00 93.12 336 VAL A O 1
ATOM 2635 N N . PHE A 1 337 ? -17.776 -3.174 10.871 1.00 91.31 337 PHE A N 1
ATOM 2636 C CA . PHE A 1 337 ? -17.449 -3.614 9.518 1.00 91.31 337 PHE A CA 1
ATOM 2637 C C . PHE A 1 337 ? -16.874 -2.479 8.671 1.00 91.31 337 PHE A C 1
ATOM 2639 O O . PHE A 1 337 ? -17.105 -1.297 8.931 1.00 91.31 337 PHE A O 1
ATOM 2646 N N . LEU A 1 338 ? -16.106 -2.871 7.656 1.00 88.00 338 LEU A N 1
ATOM 2647 C CA . LEU A 1 338 ? -15.535 -1.977 6.654 1.00 88.00 338 LEU A CA 1
ATOM 2648 C C . LEU A 1 338 ? -16.599 -1.557 5.646 1.00 88.00 338 LEU A C 1
ATOM 2650 O O . LEU A 1 338 ? -17.329 -2.398 5.122 1.00 88.00 338 LEU A O 1
ATOM 2654 N N . VAL A 1 339 ? -16.655 -0.260 5.366 1.00 83.31 339 VAL A N 1
ATOM 2655 C CA . VAL A 1 339 ? -17.454 0.312 4.286 1.00 83.31 339 VAL A CA 1
ATOM 2656 C C . VAL A 1 339 ? -16.503 0.587 3.128 1.00 83.31 339 VAL A C 1
ATOM 2658 O O . VAL A 1 339 ? -15.550 1.349 3.271 1.00 83.31 339 VAL A O 1
ATOM 2661 N N . SER A 1 340 ? -16.738 -0.069 1.993 1.00 61.34 340 SER A N 1
ATOM 2662 C CA . SER A 1 340 ? -16.104 0.308 0.730 1.00 61.34 340 SER A CA 1
ATOM 2663 C C . SER A 1 340 ? -17.061 1.235 -0.008 1.00 61.34 340 SER A C 1
ATOM 2665 O O . SER A 1 340 ? -18.203 0.865 -0.275 1.00 61.34 340 SER A O 1
ATOM 2667 N N . ASN A 1 341 ? -16.613 2.457 -0.292 1.00 50.69 341 ASN A N 1
ATOM 2668 C CA . ASN A 1 341 ? -17.304 3.319 -1.241 1.00 50.69 341 ASN A CA 1
ATOM 2669 C C . ASN A 1 341 ? -16.900 2.837 -2.638 1.00 50.69 341 ASN A C 1
ATOM 2671 O O . ASN A 1 341 ? -15.795 3.132 -3.084 1.00 50.69 341 ASN A O 1
ATOM 2675 N N . THR A 1 342 ? -17.754 2.021 -3.258 1.00 38.00 342 THR A N 1
ATOM 2676 C CA . THR A 1 342 ? -17.651 1.636 -4.677 1.00 38.00 342 THR A CA 1
ATOM 2677 C C . THR A 1 342 ? -17.882 2.818 -5.596 1.00 38.00 342 THR A C 1
ATOM 2679 O O . THR A 1 342 ? -18.844 3.573 -5.309 1.00 38.00 342 THR A O 1
#

Sequence (342 aa):
MTDLAHHNPFTKALKDFGNKPPEKGREINVEILRDGKSLTLLQLEKEYLDWISQMHDLYDEEIDSGEDQPVIVIGSLNKKQLGISSDVVRVHEIIRRKGKSWKRGQKIKVLKGACPGCHKSNVFATLEYILLEGFQGDAGGEARLICRPLSLPDEDGCILAVDDGAASLTAVALYLYPLCLAVESSEWLFQLEKQRQKAPSTIDILSERHCLELEVDGALPVDAPVYAGQVPPKEIVAVVRPASFVSSSASKNLDQKYIIKDNFASKNLDQKYIIKDNLELSMEVKLMDGTKDTKHIYSKCVTPSSRNGFHGLYIFPLGCKFPQLFQKAGVYTFTVFLVSNT

Organism: Vitis vinifera (NCBI:txid29760)

Secondary structure (DSSP, 8-state):
---TTTT-HHHHHHHHTTTSPPPTT------EEETTEEEPHHHHHHHHHHHHHHHHHHHPPP----SSPPEEEES-S-HHHHT---SEEEEESEEEETTEEEETT-EEEEPTTSSTT--SS-EEEEEEEEEEESSTTS-PPPPEEEEEETTS-GGGS-EEEEETTEEEEE--SEEE-S-EEE--HHHHHHHHHHHHTTSEEEEEEPPHHHHHHTT-S----SSSPPPTTPPPPSEEEEEEEETT--GGG--SS--GGGS--S--S-TT--SS-------EEEEEEEEE-TTSPEEEEEEEEE--EEETTEEEEEEEE-TTT-TTTTSS-SEEEEEEEEEP--

Radius of gyration: 28.93 Å; chains: 1; bounding box: 90×42×73 Å

pLDDT: mean 76.64, std 14.74, range [35.41, 95.31]